Protein AF-A0A3C1SDY5-F1 (afdb_monomer_lite)

pLDDT: mean 76.12, std 24.4, range [27.66, 98.62]

Sequence (363 aa):
MNRNILKRWFFSMSAMVLAILLCAGSAGACQSTPTIRSVFSGDWNDSKIWNTGKVPDRSDVVSIEAGHTVTASYIRVKGLCNAGTLSILSDAVFGVVTDDFIYNNGKIISAVGATHLDDWWIPSPPGQTIGLMSPSVQNAQNGVIEAGQGGYSWQWIKAQGGAGGDVLLYGYTILNEGTITGGQGGRGDAFRERWSEAYGGSGGSVVVFARDKASNTGKIASGAGGGAIDNGDGVAIPGGVGNVTFSALSATQSGVIQGNIKDSTDRDSDNDGNQDVSEVQNGTNPFGQDIVMITGNGYSMVVTPYLSGHEVPMKITQESDGSYKGDNGIVSIVMKQSDSSRSRRDNGISTDYAFTISKSLTG

Secondary structure (DSSP, 8-state):
--TTSTTSSSSSSSSSSSSSS---------SS--SEEBSSSEETT-GGGBTTSS---TT-EEEE-TT-EEEES-EEEEEEEESSEEEE-S--S-SEEEEEEEEESSEEEEPPPPPB--SS--PPPPPPPEEEE-SEEEE-TT-EEEPPPPPPEEESSEEEPPPPPPEEEEEEEEEESSEEEPPPPPPEEE-SSTT-EEEPPPPPPEEEEEEEEEEESSEEEPPPPPPEEE-SSSEEEPPPPP-EEEEEEEEEE-SEEEPPPP------TT-----------S-----SS-EEB---SS---EE----TT---PPEEEE-TTS-EEEESSSEEEEEEEP-----SS-S-----EEEEEEE-S--

Radius of gyration: 25.31 Å; chains: 1; bounding box: 82×71×68 Å

Structure (mmCIF, N/CA/C/O backbone):
data_AF-A0A3C1SDY5-F1
#
_entry.id   AF-A0A3C1SDY5-F1
#
loop_
_atom_site.group_PDB
_atom_site.id
_atom_site.type_symbol
_atom_site.label_atom_id
_atom_site.label_alt_id
_atom_site.label_comp_id
_atom_site.label_asym_id
_atom_site.label_entity_id
_atom_site.label_seq_id
_atom_site.pdbx_PDB_ins_code
_atom_site.Cartn_x
_atom_site.Cartn_y
_atom_site.Cartn_z
_atom_site.occupancy
_atom_site.B_iso_or_equiv
_atom_site.auth_seq_id
_atom_site.auth_comp_id
_atom_site.auth_asym_id
_atom_site.auth_atom_id
_atom_site.pdbx_PDB_model_num
ATOM 1 N N . MET A 1 1 ? -54.147 53.334 -5.875 1.00 49.28 1 MET A N 1
ATOM 2 C CA . MET A 1 1 ? -53.033 52.433 -6.260 1.00 49.28 1 MET A CA 1
ATOM 3 C C . MET A 1 1 ? -52.246 52.065 -5.010 1.00 49.28 1 MET A C 1
ATOM 5 O O . MET A 1 1 ? -51.676 52.947 -4.383 1.00 49.28 1 MET A O 1
ATOM 9 N N . ASN A 1 2 ? -52.313 50.800 -4.587 1.00 40.97 2 ASN A N 1
ATOM 10 C CA . ASN A 1 2 ? -51.957 50.364 -3.234 1.00 40.97 2 ASN A CA 1
ATOM 11 C C . ASN A 1 2 ? -50.527 49.782 -3.202 1.00 40.97 2 ASN A C 1
ATOM 13 O O . ASN A 1 2 ? -50.281 48.695 -3.718 1.00 40.97 2 ASN A O 1
ATOM 17 N N . ARG A 1 3 ? -49.573 50.521 -2.619 1.00 48.69 3 ARG A N 1
ATOM 18 C CA . ARG A 1 3 ? -48.117 50.242 -2.621 1.00 48.69 3 ARG A CA 1
ATOM 19 C C . ARG A 1 3 ? -47.653 49.108 -1.681 1.00 48.69 3 ARG A C 1
ATOM 21 O O . ARG A 1 3 ? -46.455 48.935 -1.487 1.00 48.69 3 ARG A O 1
ATOM 28 N N . ASN A 1 4 ? -48.565 48.309 -1.124 1.00 49.91 4 ASN A N 1
ATOM 29 C CA . ASN A 1 4 ? -48.260 47.400 -0.008 1.00 49.91 4 ASN A CA 1
ATOM 30 C C . ASN A 1 4 ? -48.145 45.902 -0.358 1.00 49.91 4 ASN A C 1
ATOM 32 O O . ASN A 1 4 ? -47.955 45.095 0.546 1.00 49.91 4 ASN A O 1
ATOM 36 N N . ILE A 1 5 ? -48.210 45.503 -1.635 1.00 52.41 5 ILE A N 1
ATOM 37 C CA . ILE A 1 5 ? -48.212 44.070 -2.011 1.00 52.41 5 ILE A CA 1
ATOM 38 C C . ILE A 1 5 ? -46.829 43.546 -2.455 1.00 52.41 5 ILE A C 1
ATOM 40 O O . ILE A 1 5 ? -46.567 42.350 -2.355 1.00 52.41 5 ILE A O 1
ATOM 44 N N . LEU A 1 6 ? -45.877 44.410 -2.827 1.00 46.34 6 LEU A N 1
ATOM 45 C CA . LEU A 1 6 ? -44.563 43.962 -3.326 1.00 46.34 6 LEU A CA 1
ATOM 46 C C . LEU A 1 6 ? -43.490 43.685 -2.255 1.00 46.34 6 LEU A C 1
ATOM 48 O O . LEU A 1 6 ? -42.445 43.134 -2.582 1.00 46.34 6 LEU A O 1
ATOM 52 N N . LYS A 1 7 ? -43.723 44.005 -0.975 1.00 45.22 7 LYS A N 1
ATOM 53 C CA . LYS A 1 7 ? -42.724 43.773 0.093 1.00 45.22 7 LYS A CA 1
ATOM 54 C C . LYS A 1 7 ? -42.807 42.404 0.775 1.00 45.22 7 LYS A C 1
ATOM 56 O O . LYS A 1 7 ? -41.933 42.083 1.572 1.00 45.22 7 LYS A O 1
ATOM 61 N N . ARG A 1 8 ? -43.814 41.580 0.463 1.00 46.44 8 ARG A N 1
ATOM 62 C CA . ARG A 1 8 ? -43.976 40.246 1.075 1.00 46.44 8 ARG A CA 1
ATOM 63 C C . ARG A 1 8 ? -43.341 39.092 0.297 1.00 46.44 8 ARG A C 1
ATOM 65 O O . ARG A 1 8 ? -43.174 38.028 0.874 1.00 46.44 8 ARG A O 1
ATOM 72 N N . TRP A 1 9 ? -42.916 39.311 -0.946 1.00 48.59 9 TRP A N 1
ATOM 73 C CA . TRP A 1 9 ? -42.318 38.257 -1.779 1.00 48.59 9 TRP A CA 1
ATOM 74 C C . TRP A 1 9 ? -40.783 38.252 -1.798 1.00 48.59 9 TRP A C 1
ATOM 76 O O . TRP A 1 9 ? -40.192 37.290 -2.267 1.00 48.59 9 TRP A O 1
ATOM 86 N N . PHE A 1 10 ? -40.123 39.263 -1.222 1.00 46.53 10 PHE A N 1
ATOM 87 C CA . PHE A 1 10 ? -38.654 39.310 -1.141 1.00 46.53 10 PHE A CA 1
ATOM 88 C C . PHE A 1 10 ? -38.065 38.795 0.181 1.00 46.53 10 PHE A C 1
ATOM 90 O O . PHE A 1 10 ? -36.855 38.640 0.285 1.00 46.53 10 PHE A O 1
ATOM 97 N N . PHE A 1 11 ? -38.895 38.476 1.179 1.00 44.81 11 PHE A N 1
ATOM 98 C CA . PHE A 1 11 ? -38.429 37.946 2.470 1.00 44.81 11 PHE A CA 1
ATOM 99 C C . PHE A 1 11 ? -38.548 36.421 2.610 1.00 44.81 11 PHE A C 1
ATOM 101 O O . PHE A 1 11 ? -38.253 35.877 3.668 1.00 44.81 11 PHE A O 1
ATOM 108 N N . SER A 1 12 ? -38.931 35.713 1.543 1.00 47.31 12 SER A N 1
ATOM 109 C CA . SER A 1 12 ? -39.073 34.249 1.540 1.00 47.31 12 SER A CA 1
ATOM 110 C C . SER A 1 12 ? -38.275 33.582 0.409 1.00 47.31 12 SER A C 1
ATOM 112 O O . SER A 1 12 ? -38.718 32.621 -0.200 1.00 47.31 12 SER A O 1
ATOM 114 N N . MET A 1 13 ? -37.078 34.098 0.114 1.00 44.94 13 MET A N 1
ATOM 115 C CA . MET A 1 13 ? -36.050 33.352 -0.639 1.00 44.94 13 MET A CA 1
ATOM 116 C C . MET A 1 13 ? -34.668 33.361 0.035 1.00 44.94 13 MET A C 1
ATOM 118 O O . MET A 1 13 ? -33.805 32.588 -0.359 1.00 44.94 13 MET A O 1
ATOM 122 N N . SER A 1 14 ? -34.450 34.148 1.099 1.00 43.62 14 SER A N 1
ATOM 123 C CA . SER A 1 14 ? -33.163 34.178 1.823 1.00 43.62 14 SER A CA 1
ATOM 124 C C . SER A 1 14 ? -33.032 33.159 2.960 1.00 43.62 14 SER A C 1
ATOM 126 O O . SER A 1 14 ? -31.945 33.017 3.506 1.00 43.62 14 SER A O 1
ATOM 128 N N . ALA A 1 15 ? -34.091 32.425 3.312 1.00 45.06 15 ALA A N 1
ATOM 129 C CA . ALA A 1 15 ? -34.032 31.397 4.361 1.00 45.06 15 ALA A CA 1
ATOM 130 C C . ALA A 1 15 ? -33.924 29.958 3.816 1.00 45.06 15 ALA A C 1
ATOM 132 O O . ALA A 1 15 ? -33.721 29.030 4.591 1.00 45.06 15 ALA A O 1
ATOM 133 N N . MET A 1 16 ? -34.021 29.765 2.494 1.00 43.03 16 MET A N 1
ATOM 134 C CA . MET A 1 16 ? -33.991 28.441 1.848 1.00 43.03 16 MET A CA 1
ATOM 135 C C . MET A 1 16 ? -32.768 28.245 0.932 1.00 43.03 16 MET A C 1
ATOM 137 O O . MET A 1 16 ? -32.759 27.367 0.080 1.00 43.03 16 MET A O 1
ATOM 141 N N . VAL A 1 17 ? -31.720 29.059 1.108 1.00 44.50 17 VAL A N 1
ATOM 142 C CA . VAL A 1 17 ? -30.407 28.880 0.448 1.00 44.50 17 VAL A CA 1
ATOM 143 C C . VAL A 1 17 ? -29.292 28.598 1.474 1.00 44.50 17 VAL A C 1
ATOM 145 O O . VAL A 1 17 ? -28.179 28.249 1.104 1.00 44.50 17 VAL A O 1
ATOM 148 N N . LEU A 1 18 ? -29.591 28.642 2.782 1.00 44.25 18 LEU A N 1
ATOM 149 C CA . LEU A 1 18 ? -28.605 28.457 3.862 1.00 44.25 18 LEU A CA 1
ATOM 150 C C . LEU A 1 18 ? -28.742 27.123 4.629 1.00 44.25 18 LEU A C 1
ATOM 152 O O . LEU A 1 18 ? -28.137 26.951 5.679 1.00 44.25 18 LEU A O 1
ATOM 156 N N . ALA A 1 19 ? -29.515 26.162 4.111 1.00 45.19 19 ALA A N 1
ATOM 157 C CA . ALA A 1 19 ? -29.698 24.835 4.723 1.00 45.19 19 ALA A CA 1
ATOM 158 C C . ALA A 1 19 ? -29.171 23.671 3.857 1.00 45.19 19 ALA A C 1
ATOM 160 O O . ALA A 1 19 ? -29.480 22.517 4.132 1.00 45.19 19 ALA A O 1
ATOM 161 N N . ILE A 1 20 ? -28.382 23.959 2.812 1.00 49.53 20 ILE A N 1
ATOM 162 C CA . ILE A 1 20 ? -27.812 22.942 1.901 1.00 49.53 20 ILE A CA 1
ATOM 163 C C . ILE A 1 20 ? -26.307 22.703 2.161 1.00 49.53 20 ILE A C 1
ATOM 165 O O . ILE A 1 20 ? -25.709 21.814 1.568 1.00 49.53 20 ILE A O 1
ATOM 169 N N . LEU A 1 21 ? -25.673 23.423 3.096 1.00 46.59 21 LEU A N 1
ATOM 170 C CA . LEU A 1 21 ? -24.205 23.444 3.209 1.00 46.59 21 LEU A CA 1
ATOM 171 C C . LEU A 1 21 ? -23.630 22.931 4.540 1.00 46.59 21 LEU A C 1
ATOM 173 O O . LEU A 1 21 ? -22.619 23.448 5.000 1.00 46.59 21 LEU A O 1
ATOM 177 N N . LEU A 1 22 ? -24.255 21.934 5.173 1.00 44.25 22 LEU A N 1
ATOM 178 C CA . LEU A 1 22 ? -23.725 21.315 6.402 1.00 44.25 22 LEU A CA 1
ATOM 179 C C . LEU A 1 22 ? -23.903 19.786 6.452 1.00 44.25 22 LEU A C 1
ATOM 181 O O . LEU A 1 22 ? -23.932 19.200 7.527 1.00 44.25 22 LEU A O 1
ATOM 185 N N . CYS A 1 23 ? -23.908 19.101 5.305 1.00 42.41 23 CYS A N 1
ATOM 186 C CA . CYS A 1 23 ? -23.352 17.742 5.269 1.00 42.41 23 CYS A CA 1
ATOM 187 C C . CYS A 1 23 ? -21.832 17.855 5.109 1.00 42.41 23 CYS A C 1
ATOM 189 O O . CYS A 1 23 ? -21.254 17.366 4.143 1.00 42.41 23 CYS A O 1
ATOM 191 N N . ALA A 1 24 ? -21.179 18.542 6.052 1.00 52.31 24 ALA A N 1
ATOM 192 C CA . ALA A 1 24 ? -19.767 18.311 6.292 1.00 52.31 24 ALA A CA 1
ATOM 193 C C . ALA A 1 24 ? -19.698 16.876 6.812 1.00 52.31 24 ALA A C 1
ATOM 195 O O . ALA A 1 24 ? -19.957 16.631 7.990 1.00 52.31 24 ALA A O 1
ATOM 196 N N . GLY A 1 25 ? -19.505 15.926 5.890 1.00 50.50 25 GLY A N 1
ATOM 197 C CA . GLY A 1 25 ? -19.292 14.528 6.216 1.00 50.50 25 GLY A CA 1
ATOM 198 C C . GLY A 1 25 ? -18.220 14.493 7.286 1.00 50.50 25 GLY A C 1
ATOM 199 O O . GLY A 1 25 ? -17.085 14.898 7.045 1.00 50.50 25 GLY A O 1
ATOM 200 N N . SER A 1 26 ? -18.610 14.128 8.502 1.00 54.19 26 SER A N 1
ATOM 201 C CA . SER A 1 26 ? -17.662 13.906 9.575 1.00 54.19 26 SER A CA 1
ATOM 202 C C . SER A 1 26 ? -16.715 12.835 9.058 1.00 54.19 26 SER A C 1
ATOM 204 O O . SER A 1 26 ? -17.150 11.693 8.916 1.00 54.19 26 SER A O 1
ATOM 206 N N . ALA A 1 27 ? -15.478 13.211 8.719 1.00 59.00 27 ALA A N 1
ATOM 207 C CA . ALA A 1 27 ? -14.408 12.266 8.434 1.00 59.00 27 ALA A CA 1
ATOM 208 C C . ALA A 1 27 ? -14.424 11.256 9.585 1.00 59.00 27 ALA A C 1
ATOM 210 O O . ALA A 1 27 ? -14.181 11.624 10.738 1.00 59.00 27 ALA A O 1
ATOM 211 N N . GLY A 1 28 ? -14.919 10.051 9.300 1.00 69.00 2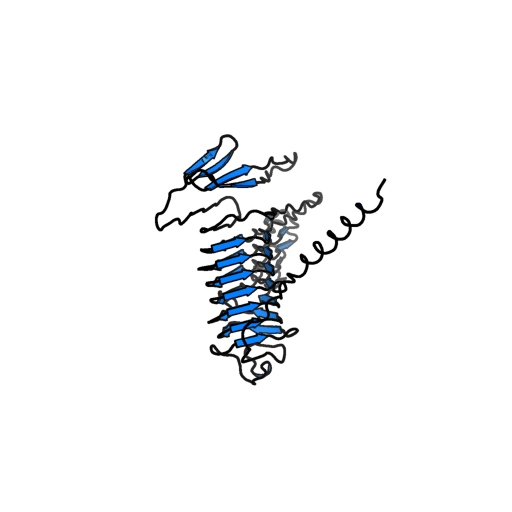8 GLY A N 1
ATOM 212 C CA . GLY A 1 28 ? -15.446 9.173 10.335 1.00 69.00 28 GLY A CA 1
ATOM 213 C C . GLY A 1 28 ? -14.312 8.723 11.229 1.00 69.00 28 GLY A C 1
ATOM 214 O O . GLY A 1 28 ? -13.508 7.924 10.794 1.00 69.00 28 GLY A O 1
ATOM 215 N N . ALA A 1 29 ? -14.214 9.232 12.457 1.00 86.19 29 ALA A N 1
ATOM 216 C CA . ALA A 1 29 ? -13.174 8.795 13.380 1.00 86.19 29 ALA A CA 1
ATOM 217 C C . ALA A 1 29 ? -13.209 7.267 13.553 1.00 86.19 29 ALA A C 1
ATOM 219 O O . ALA A 1 29 ? -14.270 6.648 13.427 1.00 86.19 29 ALA A O 1
ATOM 220 N N . CYS A 1 30 ? -12.058 6.669 13.877 1.00 92.56 30 CYS A N 1
ATOM 221 C CA . CYS A 1 30 ? -12.004 5.240 14.164 1.00 92.56 30 CYS A CA 1
ATOM 222 C C . CYS A 1 30 ? -13.055 4.891 15.227 1.00 92.56 30 CYS A C 1
ATOM 224 O O . CYS A 1 30 ? -13.031 5.440 16.328 1.00 92.56 30 CYS A O 1
ATOM 226 N N . GLN A 1 31 ? -13.999 4.012 14.888 1.00 88.62 31 GLN A N 1
ATOM 227 C CA . GLN A 1 31 ? -15.190 3.794 15.716 1.00 88.62 31 GLN A CA 1
ATOM 228 C C . GLN A 1 31 ? -14.920 2.977 16.987 1.00 88.62 31 GLN A C 1
ATOM 230 O O . GLN A 1 31 ? -15.794 2.866 17.843 1.00 88.62 31 GLN A O 1
ATOM 235 N N . SER A 1 32 ? -13.719 2.413 17.126 1.00 92.81 32 SER A N 1
ATOM 236 C CA . SER A 1 32 ? -13.336 1.586 18.269 1.00 92.81 32 SER A CA 1
ATOM 237 C C . SER A 1 32 ? -12.309 2.281 19.151 1.00 92.81 32 SER A C 1
ATOM 239 O O . SER A 1 32 ? -11.394 2.939 18.659 1.00 92.81 32 SER A O 1
ATOM 241 N N . THR A 1 33 ? -12.420 2.076 20.464 1.00 96.50 33 THR A N 1
ATOM 242 C CA . THR A 1 33 ? -11.416 2.519 21.437 1.00 96.50 33 THR A CA 1
ATOM 243 C C . THR A 1 33 ? -10.155 1.653 21.318 1.00 96.50 33 THR A C 1
ATOM 245 O O . THR A 1 33 ? -10.245 0.447 21.556 1.00 96.50 33 THR A O 1
ATOM 248 N N . PRO A 1 34 ? -8.980 2.227 20.998 1.00 97.19 34 PRO A N 1
ATOM 249 C CA . PRO A 1 34 ? -7.733 1.468 20.919 1.00 97.19 34 PRO A CA 1
ATOM 250 C C . PRO A 1 34 ? -7.310 0.906 22.281 1.00 97.19 34 PRO A C 1
ATOM 252 O O . PRO A 1 34 ? -7.339 1.633 23.279 1.00 97.19 34 PRO A O 1
ATOM 255 N N . THR A 1 35 ? -6.874 -0.355 22.314 1.00 98.12 35 THR A N 1
ATOM 256 C CA . THR A 1 35 ? -6.262 -0.992 23.495 1.00 98.12 35 THR A CA 1
ATOM 257 C C . THR A 1 35 ? -4.770 -0.691 23.581 1.00 98.12 35 THR A C 1
ATOM 259 O O . THR A 1 35 ? -4.240 -0.531 24.681 1.00 98.12 35 THR A O 1
ATOM 262 N N . ILE A 1 36 ? -4.109 -0.543 22.428 1.00 98.44 36 ILE A N 1
ATOM 263 C CA . ILE A 1 36 ? -2.695 -0.181 22.316 1.00 98.44 36 ILE A CA 1
ATOM 264 C C . ILE A 1 36 ? -2.537 1.000 21.361 1.00 98.44 36 ILE A C 1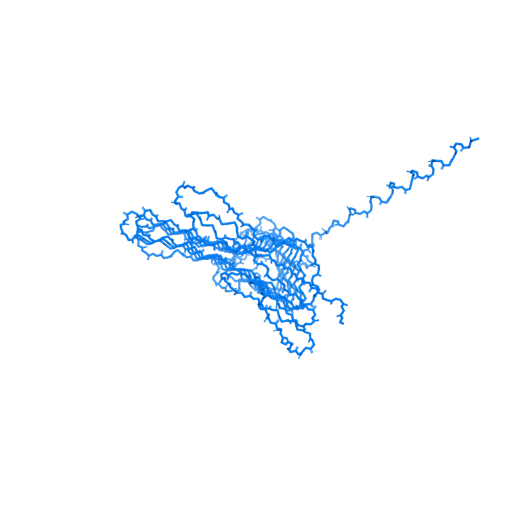
ATOM 266 O O . ILE A 1 36 ? -3.205 1.094 20.331 1.00 98.44 36 ILE A O 1
ATOM 270 N N . ARG A 1 37 ? -1.648 1.926 21.719 1.00 98.56 37 ARG A N 1
ATOM 271 C CA . ARG A 1 37 ? -1.341 3.133 20.951 1.00 98.56 37 ARG A CA 1
ATOM 272 C C . ARG A 1 37 ? 0.161 3.274 20.784 1.00 98.56 37 ARG A C 1
ATOM 274 O O . ARG A 1 37 ? 0.907 3.057 21.741 1.00 98.56 37 ARG A O 1
ATOM 281 N N . SER A 1 38 ? 0.600 3.681 19.601 1.00 98.62 38 SER A N 1
ATOM 282 C CA . SER A 1 38 ? 1.993 4.070 19.395 1.00 98.62 38 SER A CA 1
ATOM 283 C C . SER A 1 38 ? 2.311 5.339 20.197 1.00 98.62 38 SER A C 1
ATOM 285 O O . SER A 1 38 ? 1.553 6.305 20.130 1.00 98.62 38 SER A O 1
ATOM 287 N N . VAL A 1 39 ? 3.437 5.365 20.900 1.00 98.50 39 VAL A N 1
ATOM 288 C CA . VAL A 1 39 ? 3.993 6.546 21.583 1.00 98.50 39 VAL A CA 1
ATOM 289 C C . VAL A 1 39 ? 5.230 7.102 20.878 1.00 98.50 39 VAL A C 1
ATOM 291 O O . VAL A 1 39 ? 5.593 8.246 21.126 1.00 98.50 39 VAL A O 1
ATOM 294 N N . PHE A 1 40 ? 5.839 6.318 19.981 1.00 98.38 40 PHE A N 1
ATOM 295 C CA . PHE A 1 40 ? 6.971 6.708 19.142 1.00 98.38 40 PHE A CA 1
ATOM 296 C C . PHE A 1 40 ? 6.892 6.023 17.770 1.00 98.38 40 PHE A C 1
ATOM 298 O O . PHE A 1 40 ? 6.149 5.059 17.585 1.00 98.38 40 PHE A O 1
ATOM 305 N N . SER A 1 41 ? 7.694 6.505 16.820 1.00 98.50 41 SER A N 1
ATOM 306 C CA . SER A 1 41 ? 8.019 5.784 15.584 1.00 98.50 41 SER A CA 1
ATOM 307 C C . SER A 1 41 ? 8.987 4.629 15.864 1.00 98.50 41 SER A C 1
ATOM 309 O O . SER A 1 41 ? 9.830 4.741 16.755 1.00 98.50 41 SER A O 1
ATOM 311 N N . GLY A 1 42 ? 8.931 3.558 15.072 1.00 98.06 42 GLY A N 1
ATOM 312 C CA . GLY A 1 42 ? 9.887 2.449 15.146 1.00 98.06 42 GLY A CA 1
ATOM 313 C C . GLY A 1 42 ? 9.335 1.128 14.619 1.00 98.06 42 GLY A C 1
ATOM 314 O O . GLY A 1 42 ? 8.342 1.105 13.895 1.00 98.06 42 GLY A O 1
ATOM 315 N N . ASP A 1 43 ? 9.994 0.027 14.970 1.00 98.00 43 ASP A N 1
ATOM 316 C CA . ASP A 1 43 ? 9.564 -1.309 14.557 1.00 98.00 43 ASP A CA 1
ATOM 317 C C . ASP A 1 43 ? 8.338 -1.771 15.348 1.00 98.00 43 ASP A C 1
ATOM 319 O O . ASP A 1 43 ? 8.288 -1.626 16.568 1.00 98.00 43 ASP A O 1
ATOM 323 N N . TRP A 1 44 ? 7.366 -2.372 14.663 1.00 98.19 44 TRP A N 1
ATOM 324 C CA . TRP A 1 44 ? 6.145 -2.916 15.254 1.00 98.19 44 TRP A CA 1
ATOM 325 C C . TRP A 1 44 ? 6.430 -3.878 16.411 1.00 98.19 44 TRP A C 1
ATOM 327 O O . TRP A 1 44 ? 5.690 -3.900 17.396 1.00 98.19 44 TRP A O 1
ATOM 337 N N . ASN A 1 45 ? 7.513 -4.654 16.320 1.00 97.88 45 ASN A N 1
ATOM 338 C CA . ASN A 1 45 ? 7.899 -5.636 17.328 1.00 97.88 45 ASN A CA 1
ATOM 339 C C . ASN A 1 45 ? 8.744 -5.046 18.468 1.00 97.88 45 ASN A C 1
ATOM 341 O O . ASN A 1 45 ? 9.113 -5.783 19.385 1.00 97.88 45 ASN A O 1
ATOM 345 N N . ASP A 1 46 ? 9.047 -3.743 18.461 1.00 98.19 46 ASP A N 1
ATOM 346 C CA . ASP A 1 46 ? 9.667 -3.082 19.608 1.00 98.19 46 ASP A CA 1
ATOM 347 C C . ASP A 1 46 ? 8.593 -2.711 20.637 1.00 98.19 46 ASP A C 1
ATOM 349 O O . ASP A 1 46 ? 7.762 -1.828 20.431 1.00 98.19 46 ASP A O 1
ATOM 353 N N . SER A 1 47 ? 8.616 -3.356 21.803 1.00 98.31 47 SER A N 1
ATOM 354 C CA . SER A 1 47 ? 7.645 -3.075 22.861 1.00 98.31 47 SER A CA 1
ATOM 355 C C . SER A 1 47 ? 7.694 -1.627 23.375 1.00 98.31 47 SER A C 1
ATOM 357 O O . SER A 1 47 ? 6.713 -1.156 23.953 1.00 98.31 47 SER A O 1
ATOM 359 N N . LYS A 1 48 ? 8.801 -0.901 23.153 1.00 98.44 48 LYS A N 1
ATOM 360 C CA . LYS A 1 48 ? 8.995 0.488 23.599 1.00 98.44 48 LYS A CA 1
ATOM 361 C C . LYS A 1 48 ? 8.207 1.510 22.790 1.00 98.44 48 LYS A C 1
ATOM 363 O O . LYS A 1 48 ? 7.987 2.611 23.293 1.00 98.44 48 LYS A O 1
ATOM 368 N N . ILE A 1 49 ? 7.787 1.182 21.566 1.00 98.44 49 ILE A N 1
ATOM 369 C CA . ILE A 1 49 ? 6.996 2.117 20.756 1.00 98.44 49 ILE A CA 1
ATOM 370 C C . ILE A 1 49 ? 5.520 2.128 21.157 1.00 98.44 49 ILE A C 1
ATOM 372 O O . ILE A 1 49 ? 4.774 2.969 20.669 1.00 98.44 49 ILE A O 1
ATOM 376 N N . TRP A 1 50 ? 5.094 1.242 22.062 1.00 98.62 50 TRP A N 1
ATOM 377 C CA . TRP A 1 50 ? 3.703 1.072 22.470 1.00 98.62 50 TRP A CA 1
ATOM 378 C C . TRP A 1 50 ? 3.462 1.574 23.896 1.00 98.62 50 TRP A C 1
ATOM 380 O O . TRP A 1 50 ? 4.240 1.308 24.811 1.00 98.62 50 TRP A O 1
ATOM 390 N N . ASN A 1 51 ? 2.341 2.262 24.121 1.00 98.44 51 ASN A N 1
ATOM 391 C CA . ASN A 1 51 ? 1.986 2.847 25.421 1.00 98.44 51 ASN A CA 1
ATOM 392 C C . ASN A 1 51 ? 1.851 1.822 26.564 1.00 98.44 51 ASN A C 1
ATOM 394 O O . ASN A 1 51 ? 1.961 2.188 27.732 1.00 98.44 51 ASN A O 1
ATOM 398 N N . THR A 1 52 ? 1.588 0.555 26.246 1.00 98.12 52 THR A N 1
ATOM 399 C CA . THR A 1 52 ? 1.463 -0.538 27.221 1.00 98.12 52 THR A CA 1
ATOM 400 C C . THR A 1 52 ? 2.796 -1.210 27.551 1.00 98.12 52 THR A C 1
ATOM 402 O O . THR A 1 52 ? 2.835 -2.063 28.439 1.00 98.12 52 THR A O 1
ATOM 405 N N . GLY A 1 53 ? 3.881 -0.871 26.839 1.00 98.25 53 GLY A N 1
ATOM 406 C CA . GLY A 1 53 ? 5.160 -1.576 26.936 1.00 98.25 53 GLY A CA 1
ATOM 407 C C . GLY A 1 53 ? 5.102 -3.018 26.418 1.00 98.25 53 GLY A C 1
ATOM 408 O O . GLY A 1 53 ? 5.925 -3.844 26.816 1.00 98.25 53 GLY A O 1
ATOM 409 N N . LYS A 1 54 ? 4.108 -3.347 25.580 1.00 98.25 54 LYS A N 1
ATOM 410 C CA . LYS A 1 54 ? 3.890 -4.671 24.982 1.00 98.25 54 LYS A CA 1
ATOM 411 C C . LYS A 1 54 ? 3.716 -4.543 23.473 1.00 98.25 54 LYS A C 1
ATOM 413 O O . LYS A 1 54 ? 3.113 -3.584 23.007 1.00 98.25 54 LYS A O 1
ATOM 418 N N . VAL A 1 55 ? 4.218 -5.530 22.735 1.00 98.50 55 VAL A N 1
ATOM 419 C CA . VAL A 1 55 ? 3.950 -5.671 21.297 1.00 98.50 55 VAL A CA 1
ATOM 420 C C . VAL A 1 55 ? 2.479 -6.066 21.110 1.00 98.50 55 VAL A C 1
ATOM 422 O O . VAL A 1 55 ? 2.044 -6.982 21.812 1.00 98.50 55 VAL A O 1
ATOM 425 N N . PRO A 1 56 ? 1.719 -5.414 20.210 1.00 98.56 56 PRO A N 1
ATOM 426 C CA . PRO A 1 56 ? 0.335 -5.775 19.950 1.00 98.56 56 PRO A CA 1
ATOM 427 C C . PRO A 1 56 ? 0.165 -7.213 19.485 1.00 98.56 56 PRO A C 1
ATOM 429 O O . PRO A 1 56 ? 0.938 -7.703 18.657 1.00 98.56 56 PRO A O 1
ATOM 432 N N . ASP A 1 57 ? -0.894 -7.855 19.969 1.00 98.06 57 ASP A N 1
ATOM 433 C CA . ASP A 1 57 ? -1.286 -9.195 19.555 1.00 98.06 57 ASP A CA 1
ATOM 434 C C . ASP A 1 57 ? -2.670 -9.224 18.882 1.00 98.06 57 ASP A C 1
ATOM 436 O O . ASP A 1 57 ? -3.317 -8.204 18.631 1.00 98.06 57 ASP A O 1
ATOM 440 N N . ARG A 1 58 ? -3.133 -10.433 18.552 1.00 98.25 58 ARG A N 1
ATOM 441 C CA . ARG A 1 58 ? -4.393 -10.665 17.836 1.00 98.25 58 ARG A CA 1
ATOM 442 C C . ARG A 1 58 ? -5.630 -10.123 18.566 1.00 98.25 58 ARG A C 1
ATOM 444 O O . ARG A 1 58 ? -6.650 -9.900 17.927 1.00 98.25 58 ARG A O 1
ATOM 451 N N . SER A 1 59 ? -5.577 -9.937 19.881 1.00 98.19 59 SER A N 1
ATOM 452 C CA . SER A 1 59 ? -6.705 -9.439 20.674 1.00 98.19 59 S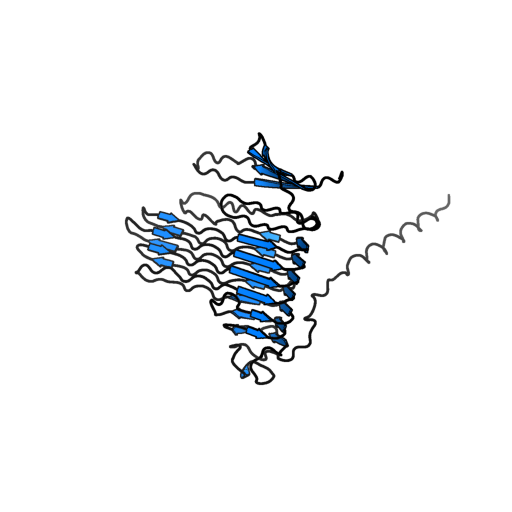ER A CA 1
ATOM 453 C C . SER A 1 59 ? -6.813 -7.910 20.701 1.00 98.19 59 SER A C 1
ATOM 455 O O . SER A 1 59 ? -7.857 -7.382 21.097 1.00 98.19 59 SER A O 1
ATOM 457 N N . ASP A 1 60 ? -5.777 -7.205 20.240 1.00 98.50 60 ASP A N 1
ATOM 458 C CA . ASP A 1 60 ? -5.656 -5.758 20.381 1.00 98.50 60 ASP A CA 1
ATOM 459 C C . ASP A 1 60 ? -6.309 -4.955 19.256 1.00 98.50 60 ASP A C 1
ATOM 461 O O . ASP A 1 60 ? -6.273 -5.317 18.079 1.00 98.50 60 ASP A O 1
ATOM 465 N N . VAL A 1 61 ? -6.843 -3.790 19.624 1.00 98.25 61 VAL A N 1
ATOM 466 C CA . VAL A 1 61 ? -7.170 -2.717 18.681 1.00 98.25 61 VAL A CA 1
ATOM 467 C C . VAL A 1 61 ? -6.040 -1.697 18.739 1.00 98.25 61 VAL A C 1
ATOM 469 O O . VAL A 1 61 ? -5.854 -1.028 19.758 1.00 98.25 61 VAL A O 1
ATOM 472 N N . VAL A 1 62 ? -5.285 -1.580 17.652 1.00 98.44 62 VAL A N 1
ATOM 473 C CA . VAL A 1 62 ? -4.063 -0.771 17.602 1.00 98.44 62 VAL A CA 1
ATOM 474 C C . VAL A 1 62 ? -4.332 0.590 16.979 1.00 98.44 62 VAL A C 1
ATOM 476 O O . VAL A 1 62 ? -4.944 0.678 15.918 1.00 98.44 62 VAL A O 1
ATOM 479 N N . SER A 1 63 ? -3.828 1.649 17.612 1.00 98.31 63 SER A N 1
ATOM 480 C CA . SER A 1 63 ? -3.770 3.001 17.053 1.00 98.31 63 SER A CA 1
ATOM 481 C C . SER A 1 63 ? -2.335 3.379 16.707 1.00 98.31 63 SER A C 1
ATOM 483 O O . SER A 1 63 ? -1.477 3.420 17.593 1.00 98.31 63 SER A O 1
ATOM 485 N N . ILE A 1 64 ? -2.080 3.692 15.438 1.00 98.38 64 ILE A N 1
ATOM 486 C CA . ILE A 1 64 ? -0.863 4.401 15.029 1.00 98.38 64 ILE A CA 1
ATOM 487 C C . ILE A 1 64 ? -1.211 5.887 15.018 1.00 98.38 64 ILE A C 1
ATOM 489 O O . ILE A 1 64 ? -1.980 6.352 14.174 1.00 98.38 64 ILE A O 1
ATOM 493 N N . GLU A 1 65 ? -0.673 6.612 15.991 1.00 98.06 65 GLU A N 1
ATOM 494 C CA . GLU A 1 65 ? -0.951 8.027 16.212 1.00 98.06 65 GLU A CA 1
ATOM 495 C C . GLU A 1 65 ? -0.355 8.888 15.087 1.00 98.06 65 GLU A C 1
ATOM 497 O O . GLU A 1 65 ? 0.634 8.530 14.438 1.00 98.06 65 GLU A O 1
ATOM 502 N N . ALA A 1 66 ? -0.974 10.042 14.841 1.00 97.44 66 ALA A N 1
ATOM 503 C CA . ALA A 1 66 ? -0.532 10.958 13.797 1.00 97.44 66 ALA A CA 1
ATOM 504 C C . ALA A 1 66 ? 0.921 11.415 14.023 1.00 97.44 66 ALA A C 1
ATOM 506 O O . ALA A 1 66 ? 1.325 11.725 15.141 1.00 97.44 66 ALA A O 1
ATOM 507 N N . GLY A 1 67 ? 1.705 11.474 12.944 1.00 97.62 67 GLY A N 1
ATOM 508 C CA . GLY A 1 67 ? 3.128 11.834 12.986 1.00 97.62 67 GLY A CA 1
ATOM 509 C C . GLY A 1 67 ? 4.077 10.684 13.342 1.00 97.62 67 GLY A C 1
ATOM 510 O O . GLY A 1 67 ? 5.284 10.838 13.163 1.00 97.62 67 GLY A O 1
ATOM 511 N N . HIS A 1 68 ? 3.570 9.531 13.788 1.00 98.56 68 HIS A N 1
ATOM 512 C CA . HIS A 1 68 ? 4.396 8.344 13.999 1.00 98.56 68 HIS A CA 1
ATOM 513 C C . HIS A 1 68 ? 4.528 7.522 12.713 1.00 98.56 68 HIS A C 1
ATOM 515 O O . HIS A 1 68 ? 3.588 7.427 11.920 1.00 98.56 68 HIS A O 1
ATOM 521 N N . THR A 1 69 ? 5.688 6.892 12.538 1.00 98.38 69 THR A N 1
ATOM 522 C CA . THR A 1 69 ? 5.965 5.920 11.476 1.00 98.38 69 THR A CA 1
ATOM 523 C C . THR A 1 69 ? 6.303 4.581 12.109 1.00 98.38 69 THR A C 1
ATOM 525 O O . THR A 1 69 ? 7.311 4.469 12.806 1.00 98.38 69 THR A O 1
ATOM 528 N N . VAL A 1 70 ? 5.478 3.569 11.862 1.00 98.38 70 VAL A N 1
ATOM 529 C CA . VAL A 1 70 ? 5.690 2.204 12.346 1.00 98.38 70 VAL A CA 1
ATOM 530 C C . VAL A 1 70 ? 6.058 1.305 11.172 1.00 98.38 70 VAL A C 1
ATOM 532 O O . VAL A 1 70 ? 5.370 1.313 10.152 1.00 98.38 70 VAL A O 1
ATOM 535 N N . THR A 1 71 ? 7.140 0.541 11.297 1.00 97.69 71 THR A N 1
ATOM 536 C CA . THR A 1 71 ? 7.558 -0.451 10.296 1.00 97.69 71 THR A CA 1
ATOM 537 C C . THR A 1 71 ? 7.140 -1.851 10.722 1.00 97.69 71 THR A C 1
ATOM 539 O O . THR A 1 71 ? 7.260 -2.193 11.893 1.00 97.69 71 THR A O 1
ATOM 542 N N . ALA A 1 72 ? 6.672 -2.684 9.795 1.00 97.00 72 ALA A N 1
ATOM 543 C CA . ALA A 1 72 ? 6.320 -4.069 10.096 1.00 97.00 72 ALA A CA 1
ATOM 544 C C . ALA A 1 72 ? 6.533 -4.981 8.888 1.00 97.00 72 ALA A C 1
ATOM 546 O O . ALA A 1 72 ? 6.307 -4.579 7.753 1.00 97.00 72 ALA A O 1
ATOM 547 N N . SER A 1 73 ? 6.893 -6.239 9.124 1.00 95.12 73 SER A N 1
ATOM 548 C CA . SER A 1 73 ? 6.891 -7.258 8.065 1.00 95.12 73 SER A CA 1
ATOM 549 C C . SER A 1 73 ? 5.520 -7.918 7.915 1.00 95.12 73 SER A C 1
ATOM 551 O O . SER A 1 73 ? 5.074 -8.177 6.803 1.00 95.12 73 SER A O 1
ATOM 553 N N . TYR A 1 74 ? 4.845 -8.186 9.033 1.00 96.06 74 TYR A N 1
ATOM 554 C CA . TYR A 1 74 ? 3.535 -8.828 9.080 1.00 96.06 74 TYR A CA 1
ATOM 555 C C . TYR A 1 74 ? 2.797 -8.397 10.348 1.00 96.06 74 TYR A C 1
ATOM 557 O O . TYR A 1 74 ? 3.392 -8.370 11.426 1.00 96.06 74 TYR A O 1
ATOM 565 N N . ILE A 1 75 ? 1.508 -8.086 10.225 1.00 97.31 75 ILE A N 1
ATOM 566 C CA . ILE A 1 75 ? 0.651 -7.663 11.334 1.00 97.31 75 ILE A CA 1
ATOM 567 C C . ILE A 1 75 ? -0.580 -8.556 11.394 1.00 97.31 75 ILE A C 1
ATOM 569 O O . ILE A 1 75 ? -1.269 -8.748 10.391 1.00 97.31 75 ILE A O 1
ATOM 573 N N . ARG A 1 76 ? -0.902 -9.030 12.602 1.00 97.88 76 ARG A N 1
ATOM 574 C CA . ARG A 1 76 ? -2.189 -9.658 12.897 1.00 97.88 76 ARG A CA 1
ATOM 575 C C . ARG A 1 76 ? -2.762 -9.162 14.218 1.00 97.88 76 ARG A C 1
ATOM 577 O O . ARG A 1 76 ? -2.253 -9.521 15.274 1.00 97.88 76 ARG A O 1
ATOM 584 N N . VAL A 1 77 ? -3.833 -8.378 14.145 1.00 98.19 77 VAL A N 1
ATOM 585 C CA . VAL A 1 77 ? -4.490 -7.732 15.298 1.00 98.19 77 VAL A CA 1
ATOM 586 C C . VAL A 1 77 ? -6.009 -7.837 15.194 1.00 98.19 77 VAL A C 1
ATOM 588 O O . VAL A 1 77 ? -6.534 -8.247 14.161 1.00 98.19 77 VAL A O 1
ATOM 591 N N . LYS A 1 78 ? -6.747 -7.447 16.231 1.00 98.12 78 LYS A N 1
ATOM 592 C CA . LYS A 1 78 ? -8.211 -7.414 16.165 1.00 98.12 78 LYS A CA 1
ATOM 593 C C . LYS A 1 78 ? -8.686 -6.292 15.245 1.00 98.12 78 LYS A C 1
ATOM 595 O O . LYS A 1 78 ? -9.503 -6.521 14.360 1.00 98.12 78 LYS A O 1
ATOM 600 N N . GLY A 1 79 ? -8.134 -5.091 15.410 1.00 98.12 79 GLY A N 1
ATOM 601 C CA . GLY A 1 79 ? -8.457 -3.937 14.572 1.00 98.12 79 GLY A CA 1
ATOM 602 C C . GLY A 1 79 ? -7.307 -2.941 14.474 1.00 98.12 79 GLY A C 1
ATOM 603 O O . GLY A 1 79 ? -6.451 -2.882 15.356 1.00 98.12 79 GLY A O 1
ATOM 604 N N . LEU A 1 80 ? -7.296 -2.150 13.402 1.00 98.25 80 LEU A N 1
ATOM 605 C CA . LEU A 1 80 ? -6.272 -1.134 13.153 1.00 98.25 80 LEU A CA 1
ATOM 606 C C . LEU A 1 80 ? -6.913 0.236 12.904 1.00 98.25 80 LEU A C 1
ATOM 608 O O . LEU A 1 80 ? -7.698 0.394 11.974 1.00 98.25 80 LEU A O 1
ATOM 612 N N . CYS A 1 81 ? -6.531 1.228 13.702 1.00 98.31 81 CYS A N 1
ATOM 613 C CA . CYS A 1 81 ? -6.788 2.649 13.491 1.00 98.31 81 CYS A CA 1
ATOM 614 C C . CYS A 1 81 ? -5.467 3.330 13.087 1.00 98.31 81 CYS A C 1
ATOM 616 O O . CYS A 1 81 ? -4.623 3.605 13.938 1.00 98.31 81 CYS A O 1
ATOM 618 N N . ASN A 1 82 ? -5.253 3.615 11.805 1.00 98.19 82 ASN A N 1
ATOM 619 C CA . ASN A 1 82 ? -4.031 4.270 11.340 1.00 98.19 82 ASN A CA 1
ATOM 620 C C . ASN A 1 82 ? -4.268 5.760 11.066 1.00 98.19 82 ASN A C 1
ATOM 622 O O . ASN A 1 82 ? -4.963 6.108 10.113 1.00 98.19 82 ASN A O 1
ATOM 626 N N . ALA A 1 83 ? -3.676 6.636 11.878 1.00 97.50 83 ALA A N 1
ATOM 627 C CA . ALA A 1 83 ? -3.597 8.079 11.628 1.00 97.50 83 ALA A CA 1
ATOM 628 C C . ALA A 1 83 ? -2.166 8.547 11.287 1.00 97.50 83 ALA A C 1
ATOM 630 O O . ALA A 1 83 ? -1.989 9.676 10.831 1.00 97.50 83 ALA A O 1
ATOM 631 N N . GLY A 1 84 ? -1.154 7.702 11.511 1.00 97.94 84 GLY A N 1
ATOM 632 C CA . GLY A 1 84 ? 0.249 7.944 11.166 1.00 97.94 84 GLY A CA 1
ATOM 633 C C . GLY A 1 84 ? 0.660 7.292 9.844 1.00 97.94 84 GLY A C 1
ATOM 634 O O . GLY A 1 84 ? -0.081 7.318 8.863 1.00 97.94 84 GLY A O 1
ATOM 635 N N . THR A 1 85 ? 1.867 6.729 9.801 1.00 98.44 85 THR A N 1
ATOM 636 C CA . THR A 1 85 ? 2.386 5.954 8.664 1.00 98.44 85 THR A CA 1
ATOM 637 C C . THR A 1 85 ? 2.687 4.525 9.099 1.00 98.44 85 THR A C 1
ATOM 639 O O . THR A 1 85 ? 3.473 4.309 10.017 1.00 98.44 85 THR A O 1
ATOM 642 N N . LEU A 1 86 ? 2.110 3.548 8.409 1.00 98.12 86 LEU A N 1
ATOM 643 C CA . LEU A 1 86 ? 2.468 2.139 8.503 1.00 98.12 86 LEU A CA 1
ATOM 644 C C . LEU A 1 86 ? 3.270 1.753 7.257 1.00 98.12 86 LEU A C 1
ATOM 646 O O . LEU A 1 86 ? 2.749 1.836 6.148 1.00 98.12 86 LEU A O 1
ATOM 650 N N . SER A 1 87 ? 4.526 1.351 7.435 1.00 97.50 87 SER A N 1
ATOM 651 C CA . SER A 1 87 ? 5.414 0.913 6.354 1.00 97.50 87 SER A CA 1
ATOM 652 C C . SER A 1 87 ? 5.607 -0.603 6.401 1.00 97.50 87 SER A C 1
ATOM 654 O O . SER A 1 87 ? 6.134 -1.132 7.384 1.00 97.50 87 SER A O 1
ATOM 656 N N . ILE A 1 88 ? 5.167 -1.303 5.358 1.00 96.19 88 ILE A N 1
ATOM 657 C CA . ILE A 1 88 ? 5.298 -2.754 5.231 1.00 96.19 88 ILE A CA 1
ATOM 658 C C . ILE A 1 88 ? 6.632 -3.087 4.557 1.00 96.19 88 ILE A C 1
ATOM 660 O O . ILE A 1 88 ? 6.931 -2.617 3.461 1.00 96.19 88 ILE A O 1
ATOM 664 N N . LEU A 1 89 ? 7.457 -3.877 5.243 1.00 92.88 89 LEU A N 1
ATOM 665 C CA . LEU A 1 89 ? 8.822 -4.204 4.823 1.00 92.88 89 LEU A CA 1
ATOM 666 C C . LEU A 1 89 ? 8.967 -5.602 4.208 1.00 92.88 89 LEU A C 1
ATOM 668 O O . LEU A 1 89 ? 10.076 -5.964 3.821 1.00 92.88 89 LEU A O 1
ATOM 672 N N . SER A 1 90 ? 7.901 -6.404 4.154 1.00 82.94 90 SER A N 1
ATOM 673 C CA . SER A 1 90 ? 7.977 -7.770 3.625 1.00 82.94 90 SER A CA 1
ATOM 674 C C . SER A 1 90 ? 7.374 -7.915 2.235 1.00 82.94 90 SER A C 1
ATOM 676 O O . SER A 1 90 ? 6.567 -7.101 1.794 1.00 82.94 90 SER A O 1
ATOM 678 N N . ASP A 1 91 ? 7.761 -9.013 1.597 1.00 75.12 91 ASP A N 1
ATOM 679 C CA . ASP A 1 91 ? 7.181 -9.579 0.383 1.00 75.12 91 ASP A CA 1
ATOM 680 C C . ASP A 1 91 ? 5.960 -10.468 0.664 1.00 75.12 91 ASP A C 1
ATOM 682 O O . ASP A 1 91 ? 5.413 -11.092 -0.250 1.00 75.12 91 ASP A O 1
ATOM 686 N N . ALA A 1 92 ? 5.508 -10.552 1.921 1.00 78.81 92 ALA A N 1
ATOM 687 C CA . ALA A 1 92 ? 4.327 -11.325 2.247 1.00 78.81 92 ALA A CA 1
ATOM 688 C C . ALA A 1 92 ? 3.119 -10.725 1.523 1.00 78.81 92 ALA A C 1
ATOM 690 O O . ALA A 1 92 ? 2.77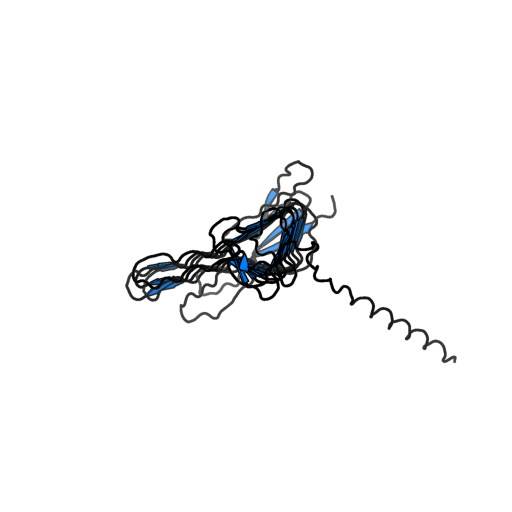1 -9.560 1.707 1.00 78.81 92 ALA A O 1
ATOM 691 N N . VAL A 1 93 ? 2.427 -11.573 0.758 1.00 75.75 93 VAL A N 1
ATOM 692 C CA . VAL A 1 93 ? 1.236 -11.198 -0.020 1.00 75.75 93 VAL A CA 1
ATOM 693 C C . VAL A 1 93 ? 0.196 -10.470 0.838 1.00 75.75 93 VAL A C 1
ATOM 695 O O . VAL A 1 93 ? -0.505 -9.613 0.320 1.00 75.75 93 VAL A O 1
ATOM 698 N N . PHE A 1 94 ? 0.121 -10.774 2.141 1.00 81.56 94 PHE A N 1
ATOM 699 C CA . PHE A 1 94 ? -0.719 -10.091 3.126 1.00 81.56 94 PHE A CA 1
ATOM 700 C C . PHE A 1 94 ? 0.112 -9.534 4.281 1.00 81.56 94 PHE A C 1
ATOM 702 O O . PHE A 1 94 ? 0.392 -10.245 5.245 1.00 81.56 94 PHE A O 1
ATOM 709 N N . GLY A 1 95 ? 0.470 -8.253 4.197 1.00 88.19 95 GLY A N 1
ATOM 710 C CA . GLY A 1 95 ? 1.216 -7.550 5.241 1.00 88.19 95 GLY A CA 1
ATOM 711 C C . GLY A 1 95 ? 0.378 -7.207 6.477 1.00 88.19 95 GLY A C 1
ATOM 712 O O . GLY A 1 95 ? 0.922 -7.140 7.579 1.00 88.19 95 GLY A O 1
ATOM 713 N N . VAL A 1 96 ? -0.941 -7.022 6.329 1.00 96.94 96 VAL A N 1
ATOM 714 C CA . VAL A 1 96 ? -1.843 -6.676 7.441 1.00 96.94 96 VAL A CA 1
ATOM 715 C C . VAL A 1 96 ? -3.104 -7.527 7.396 1.00 96.94 96 VAL A C 1
ATOM 717 O O . VAL A 1 96 ? -3.873 -7.481 6.435 1.00 96.94 96 VAL A O 1
ATOM 720 N N . VAL A 1 97 ? -3.343 -8.268 8.473 1.00 97.75 97 VAL A N 1
ATOM 721 C CA . VAL A 1 97 ? -4.561 -9.050 8.680 1.00 97.75 97 VAL A CA 1
ATOM 722 C C . VAL A 1 97 ? -5.248 -8.565 9.949 1.00 97.75 97 VAL A C 1
ATOM 724 O O . VAL A 1 97 ? -4.615 -8.498 11.004 1.00 97.75 97 VAL A O 1
ATOM 727 N N . THR A 1 98 ? -6.540 -8.255 9.885 1.00 97.50 98 THR A N 1
ATOM 728 C CA . THR A 1 98 ? -7.326 -7.966 11.089 1.00 97.50 98 THR A CA 1
ATOM 729 C C . THR A 1 98 ? -8.571 -8.832 11.187 1.00 97.50 98 THR A C 1
ATOM 731 O O . THR A 1 98 ? -9.107 -9.295 10.179 1.00 97.50 98 THR A O 1
ATOM 734 N N . ASP A 1 99 ? -8.999 -9.110 12.419 1.00 97.88 99 ASP A N 1
ATOM 735 C CA . ASP A 1 99 ? -10.192 -9.926 12.663 1.00 97.88 99 ASP A CA 1
ATOM 736 C C . ASP A 1 99 ? -11.497 -9.122 12.545 1.00 97.88 99 ASP A C 1
ATOM 738 O O . ASP A 1 99 ? -12.526 -9.724 12.254 1.00 97.88 99 ASP A O 1
ATOM 742 N N . ASP A 1 100 ? -11.460 -7.793 12.719 1.00 97.81 100 ASP A N 1
ATOM 743 C CA . ASP A 1 100 ? -12.649 -6.931 12.688 1.00 97.81 100 ASP A CA 1
ATOM 744 C C . ASP A 1 100 ? -12.574 -5.861 11.584 1.00 97.81 100 ASP A C 1
ATOM 746 O O . ASP A 1 100 ? -13.400 -5.845 10.666 1.00 97.81 100 ASP A O 1
ATOM 750 N N . PHE A 1 101 ? -11.623 -4.924 11.681 1.00 97.88 101 PHE A N 1
ATOM 751 C CA . PHE A 1 101 ? -11.580 -3.763 10.786 1.00 97.88 101 PHE A CA 1
ATOM 752 C C . PHE A 1 101 ? -10.171 -3.190 10.566 1.00 97.88 101 PHE A C 1
ATOM 754 O O . PHE A 1 101 ? -9.260 -3.361 11.380 1.00 97.88 101 PHE A O 1
ATOM 761 N N . ILE A 1 102 ? -10.020 -2.446 9.471 1.00 98.06 102 ILE A N 1
ATOM 762 C CA . ILE A 1 102 ? -8.924 -1.515 9.198 1.00 98.06 102 ILE A CA 1
ATOM 763 C C . ILE A 1 102 ? -9.561 -0.163 8.893 1.00 98.06 102 ILE A C 1
ATOM 765 O O . ILE A 1 102 ? -10.345 -0.041 7.955 1.00 98.06 102 ILE A O 1
ATOM 769 N N . TYR A 1 103 ? -9.207 0.852 9.669 1.00 97.94 103 TYR A N 1
ATOM 770 C CA . TYR A 1 103 ? -9.530 2.247 9.413 1.00 97.94 103 TYR A CA 1
ATOM 771 C C . TYR A 1 103 ? -8.230 3.007 9.141 1.00 97.94 103 TYR A C 1
ATOM 773 O O . TYR A 1 103 ? -7.392 3.149 10.033 1.00 97.94 103 TYR A O 1
ATOM 781 N N . ASN A 1 104 ? -8.053 3.491 7.913 1.00 98.19 104 ASN A N 1
ATOM 782 C CA . ASN A 1 104 ? -6.889 4.257 7.491 1.00 98.19 104 ASN A CA 1
ATOM 783 C C . ASN A 1 104 ? -7.267 5.713 7.211 1.00 98.19 104 ASN A C 1
ATOM 785 O O . ASN A 1 104 ? -8.016 5.996 6.284 1.00 98.19 104 ASN A O 1
ATOM 789 N N . ASN A 1 105 ? -6.700 6.632 7.983 1.00 97.62 105 ASN A N 1
ATOM 790 C CA . ASN A 1 105 ? -6.748 8.080 7.765 1.00 97.62 105 ASN A CA 1
ATOM 791 C C . ASN A 1 105 ? -5.335 8.693 7.698 1.00 97.62 105 ASN A C 1
ATOM 793 O O . ASN A 1 105 ? -5.181 9.911 7.747 1.00 97.62 105 ASN A O 1
ATOM 797 N N . GLY A 1 106 ? -4.312 7.839 7.640 1.00 97.44 106 GLY A N 1
ATOM 798 C CA . GLY A 1 106 ? -2.911 8.194 7.465 1.00 97.44 106 GLY A CA 1
ATOM 799 C C . GLY A 1 106 ? -2.356 7.544 6.199 1.00 97.44 106 GLY A C 1
ATOM 800 O O . GLY A 1 106 ? -2.998 7.554 5.151 1.00 97.44 106 GLY A O 1
ATOM 801 N N . LYS A 1 107 ? -1.163 6.958 6.281 1.00 98.50 107 LYS A N 1
ATOM 802 C CA . LYS A 1 107 ? -0.506 6.282 5.155 1.00 98.50 107 LYS A CA 1
ATOM 803 C C . LYS A 1 107 ? -0.251 4.813 5.469 1.00 98.50 107 LYS A C 1
ATOM 805 O O . LYS A 1 107 ? 0.259 4.507 6.543 1.00 98.50 107 LYS A O 1
ATOM 810 N N . ILE A 1 108 ? -0.558 3.924 4.535 1.00 97.81 108 ILE A N 1
ATOM 811 C CA . ILE A 1 108 ? -0.083 2.538 4.517 1.00 97.81 108 ILE A CA 1
ATOM 812 C C . ILE A 1 108 ? 0.748 2.393 3.244 1.00 97.81 108 ILE A C 1
ATOM 814 O O . ILE A 1 108 ? 0.209 2.494 2.146 1.00 97.81 108 ILE A O 1
ATOM 818 N N . ILE A 1 109 ? 2.057 2.223 3.388 1.00 97.62 109 ILE A N 1
ATOM 819 C CA . ILE A 1 109 ? 3.005 2.193 2.269 1.00 97.62 109 ILE A CA 1
ATOM 820 C C . ILE A 1 109 ? 3.858 0.927 2.313 1.00 97.62 109 ILE A C 1
ATOM 822 O O . ILE A 1 109 ? 4.001 0.328 3.377 1.00 97.62 109 ILE A O 1
ATOM 826 N N . SER A 1 110 ? 4.429 0.526 1.180 1.00 96.31 110 SER A N 1
ATOM 827 C CA . SER A 1 110 ? 5.380 -0.593 1.110 1.00 96.31 110 SER A CA 1
ATOM 828 C C . SER A 1 110 ? 6.770 -0.139 0.677 1.00 96.31 110 SER A C 1
ATOM 830 O O . SER A 1 110 ? 6.949 0.967 0.160 1.00 96.31 110 SER A O 1
ATOM 832 N N . ALA A 1 111 ? 7.770 -0.991 0.890 1.00 95.94 111 ALA A N 1
ATOM 833 C CA . ALA A 1 111 ? 9.152 -0.681 0.544 1.00 95.94 111 ALA A CA 1
ATOM 834 C C . ALA A 1 111 ? 9.383 -0.583 -0.976 1.00 95.94 111 ALA A C 1
ATOM 836 O O . ALA A 1 111 ? 8.888 -1.390 -1.763 1.00 95.94 111 ALA A O 1
ATOM 837 N N . VAL A 1 112 ? 10.188 0.403 -1.375 1.00 96.19 112 VAL A N 1
ATOM 838 C CA . VAL A 1 112 ? 10.647 0.610 -2.756 1.00 96.19 112 VAL A CA 1
ATOM 839 C C . VAL A 1 112 ? 11.777 -0.375 -3.081 1.00 96.19 112 VAL A C 1
ATOM 841 O O . VAL A 1 112 ? 12.628 -0.650 -2.234 1.00 96.19 112 VAL A O 1
ATOM 844 N N . GLY A 1 113 ? 11.789 -0.896 -4.307 1.00 95.00 113 GLY A N 1
ATOM 845 C CA . GLY A 1 113 ? 12.855 -1.741 -4.830 1.00 95.00 113 GLY A CA 1
ATOM 846 C C . GLY A 1 113 ? 14.190 -0.999 -4.884 1.00 95.00 113 GLY A C 1
ATOM 847 O O . GLY A 1 113 ? 14.247 0.200 -5.159 1.00 95.00 113 GLY A O 1
ATOM 848 N N . ALA A 1 114 ? 15.287 -1.699 -4.599 1.00 94.25 114 ALA A N 1
ATOM 849 C CA . ALA A 1 114 ? 16.601 -1.070 -4.540 1.00 94.25 114 ALA A CA 1
ATOM 850 C C . ALA A 1 114 ? 17.084 -0.600 -5.920 1.00 94.25 114 ALA A C 1
ATOM 852 O O . ALA A 1 114 ? 16.791 -1.199 -6.954 1.00 94.25 114 ALA A O 1
ATOM 853 N N . THR A 1 115 ? 17.883 0.461 -5.926 1.00 93.88 115 THR A N 1
ATOM 854 C CA . THR A 1 115 ? 18.593 0.907 -7.123 1.00 93.88 115 THR A CA 1
ATOM 855 C C . THR A 1 115 ? 19.867 0.087 -7.309 1.00 93.88 115 THR A C 1
ATOM 857 O O . THR A 1 115 ? 20.670 -0.001 -6.382 1.00 93.88 115 THR A O 1
ATOM 860 N N . HIS A 1 116 ? 20.075 -0.469 -8.502 1.00 91.06 116 HIS A N 1
ATOM 861 C CA . HIS A 1 116 ? 21.306 -1.164 -8.883 1.00 91.06 116 HIS A CA 1
ATOM 862 C C . HIS A 1 116 ? 22.096 -0.322 -9.892 1.00 91.06 116 HIS A C 1
ATOM 864 O O . HIS A 1 116 ? 21.563 0.065 -10.933 1.00 91.06 116 HIS A O 1
ATOM 870 N N . LEU A 1 117 ? 23.362 -0.047 -9.566 1.00 89.62 117 LEU A N 1
ATOM 871 C CA . LEU A 1 117 ? 24.295 0.749 -10.379 1.00 89.62 117 LEU A CA 1
ATOM 872 C C . LEU A 1 117 ? 25.536 -0.058 -10.803 1.00 89.62 117 LEU A C 1
ATOM 874 O O . LEU A 1 117 ? 26.556 0.528 -11.154 1.00 89.62 117 LEU A O 1
ATOM 878 N N . ASP A 1 118 ? 25.473 -1.386 -10.704 1.00 81.06 118 ASP A N 1
ATOM 879 C CA . ASP A 1 118 ? 26.620 -2.259 -10.950 1.00 81.06 118 ASP A CA 1
ATOM 880 C C . ASP A 1 118 ? 26.794 -2.586 -12.441 1.00 81.06 118 ASP A C 1
ATOM 882 O O . ASP A 1 118 ? 25.825 -2.695 -13.192 1.00 81.06 118 ASP A O 1
ATOM 886 N N . ASP A 1 119 ? 28.044 -2.831 -12.848 1.00 74.69 119 ASP A N 1
ATOM 887 C CA . ASP A 1 119 ? 28.426 -3.144 -14.236 1.00 74.69 119 ASP A CA 1
ATOM 888 C C . ASP A 1 119 ? 27.928 -4.521 -14.731 1.00 74.69 119 ASP A C 1
ATOM 890 O O . ASP A 1 119 ? 28.026 -4.833 -15.919 1.00 74.69 119 ASP A O 1
ATOM 894 N N . TRP A 1 120 ? 27.410 -5.361 -13.831 1.00 81.50 120 TRP A N 1
ATOM 895 C CA . TRP A 1 120 ? 26.942 -6.716 -14.130 1.00 81.50 120 TRP A CA 1
ATOM 896 C C . TRP A 1 120 ? 25.420 -6.779 -14.183 1.00 81.50 120 TRP A C 1
ATOM 898 O O . TRP A 1 120 ? 24.760 -6.266 -13.283 1.00 81.50 120 TRP A O 1
ATOM 908 N N . TRP A 1 121 ? 24.875 -7.482 -15.182 1.00 85.12 121 TRP A N 1
ATOM 909 C CA . TRP A 1 121 ? 23.431 -7.668 -15.377 1.00 85.12 121 TRP A CA 1
ATOM 910 C C . TRP A 1 121 ? 22.733 -8.281 -14.166 1.00 85.12 121 TRP A C 1
ATOM 912 O O . TRP A 1 121 ? 22.762 -9.492 -13.948 1.00 85.12 121 TRP A O 1
ATOM 922 N N . ILE A 1 122 ? 22.083 -7.415 -13.389 1.00 87.06 122 ILE A N 1
ATOM 923 C CA . ILE A 1 122 ? 21.275 -7.771 -12.229 1.00 87.06 122 ILE A CA 1
ATOM 924 C C . ILE A 1 122 ? 19.995 -6.935 -12.322 1.00 87.06 122 ILE A C 1
ATOM 926 O O . ILE A 1 122 ? 20.060 -5.716 -12.129 1.00 87.06 122 ILE A O 1
ATOM 930 N N . PRO A 1 123 ? 18.835 -7.558 -12.607 1.00 91.00 123 PRO A N 1
ATOM 931 C CA . PRO A 1 123 ? 17.554 -6.868 -12.568 1.00 91.00 123 PRO A CA 1
ATOM 932 C C . PRO A 1 123 ? 17.361 -6.176 -11.220 1.00 91.00 123 PRO A C 1
ATOM 934 O O . PRO A 1 123 ? 17.643 -6.764 -10.170 1.00 91.00 123 PRO A O 1
ATOM 937 N N . SER A 1 124 ? 16.887 -4.934 -11.241 1.00 94.56 124 SER A N 1
ATOM 938 C CA . SER A 1 124 ? 16.615 -4.225 -9.996 1.00 94.56 124 SER A CA 1
ATOM 939 C C . SER A 1 124 ? 15.439 -4.874 -9.260 1.00 94.56 124 SER A C 1
ATOM 941 O O . SER A 1 124 ? 14.481 -5.312 -9.908 1.00 94.56 124 SER A O 1
ATOM 943 N N . PRO A 1 125 ? 15.474 -4.955 -7.918 1.00 95.25 125 PRO A N 1
ATOM 944 C CA . PRO A 1 125 ? 14.400 -5.568 -7.151 1.00 95.25 125 PRO A CA 1
ATOM 945 C C . PRO A 1 125 ? 13.040 -4.911 -7.426 1.00 95.25 125 PRO A C 1
ATOM 947 O O . PRO A 1 125 ? 12.974 -3.693 -7.635 1.00 95.25 125 PRO A O 1
ATOM 950 N N . PRO A 1 126 ? 11.944 -5.687 -7.409 1.00 96.31 126 PRO A N 1
ATOM 951 C CA . PRO A 1 126 ? 10.612 -5.118 -7.493 1.00 96.31 126 PRO A CA 1
ATOM 952 C C . PRO A 1 126 ? 10.283 -4.310 -6.231 1.00 96.31 126 PRO A C 1
ATOM 954 O O . PRO A 1 126 ? 10.876 -4.503 -5.167 1.00 96.31 126 PRO A O 1
ATOM 957 N N . GLY A 1 127 ? 9.317 -3.409 -6.354 1.00 96.19 127 GLY A N 1
ATOM 958 C CA . GLY A 1 127 ? 8.667 -2.791 -5.214 1.00 96.19 127 GLY A CA 1
ATOM 959 C C . GLY A 1 127 ? 7.777 -3.790 -4.486 1.00 96.19 127 GLY A C 1
ATOM 960 O O . GLY A 1 127 ? 7.260 -4.734 -5.083 1.00 96.19 127 GLY A O 1
ATOM 961 N N . GLN A 1 128 ? 7.606 -3.591 -3.183 1.00 96.25 128 GLN A N 1
ATOM 962 C CA . GLN A 1 128 ? 6.858 -4.527 -2.353 1.00 96.25 128 GLN A CA 1
ATOM 963 C C . GLN A 1 128 ? 5.344 -4.351 -2.494 1.00 96.25 128 GLN A C 1
ATOM 965 O O . GLN A 1 128 ? 4.822 -3.235 -2.575 1.00 96.25 128 GLN A O 1
ATOM 970 N N . THR A 1 129 ? 4.632 -5.473 -2.475 1.00 95.88 129 THR A N 1
ATOM 971 C CA . THR A 1 129 ? 3.166 -5.521 -2.515 1.00 95.88 129 THR A CA 1
ATOM 972 C C . THR A 1 129 ? 2.573 -5.175 -1.146 1.00 95.88 129 THR A C 1
ATOM 974 O O . THR A 1 129 ? 3.154 -5.469 -0.104 1.00 95.88 129 THR A O 1
ATOM 977 N N . ILE A 1 130 ? 1.399 -4.543 -1.131 1.00 96.25 130 ILE A N 1
ATOM 978 C CA . ILE A 1 130 ? 0.562 -4.388 0.064 1.00 96.25 130 ILE A CA 1
ATOM 979 C C . ILE A 1 130 ? -0.610 -5.345 -0.053 1.00 96.25 130 ILE A C 1
ATOM 981 O O . ILE A 1 130 ? -1.426 -5.196 -0.954 1.00 96.25 130 ILE A O 1
ATOM 985 N N . GLY A 1 131 ? -0.768 -6.247 0.911 1.00 96.81 131 GLY A N 1
ATOM 986 C CA . GLY A 1 131 ? -2.030 -6.957 1.107 1.00 96.81 131 GLY A CA 1
ATOM 987 C C . GLY A 1 131 ? -2.685 -6.608 2.427 1.00 96.81 131 GLY A C 1
ATOM 988 O O . GLY A 1 131 ? -2.080 -6.796 3.486 1.00 96.81 131 GLY A O 1
ATOM 989 N N . LEU A 1 132 ? -3.932 -6.145 2.360 1.00 97.38 132 LEU A N 1
ATOM 990 C CA . LEU A 1 132 ? -4.790 -5.913 3.516 1.00 97.38 132 LEU A CA 1
ATOM 991 C C . LEU A 1 132 ? -5.943 -6.919 3.489 1.00 97.38 132 LEU A C 1
ATOM 993 O O . LEU A 1 132 ? -6.713 -6.967 2.529 1.00 97.38 132 LEU A O 1
ATOM 997 N N . MET A 1 133 ? -6.075 -7.704 4.556 1.00 97.81 133 MET A N 1
ATOM 998 C CA . MET A 1 133 ? -7.187 -8.631 4.751 1.00 97.81 133 MET A CA 1
ATOM 999 C C . MET A 1 133 ? -7.925 -8.276 6.036 1.00 97.81 133 MET A C 1
ATOM 1001 O O . MET A 1 133 ? -7.372 -8.376 7.127 1.00 97.81 133 MET A O 1
ATOM 1005 N N . SER A 1 134 ? -9.179 -7.864 5.916 1.00 97.69 134 SER A N 1
ATOM 1006 C CA . SER A 1 134 ? -9.997 -7.464 7.060 1.00 97.69 134 SER A CA 1
ATOM 1007 C C . SER A 1 134 ? -11.468 -7.544 6.690 1.00 97.69 134 SER A C 1
ATOM 1009 O O . SER A 1 134 ? -11.810 -7.185 5.562 1.00 97.69 134 SER A O 1
ATOM 1011 N N . PRO A 1 135 ? -12.380 -7.939 7.595 1.00 97.94 135 PRO A N 1
ATOM 1012 C CA . PRO A 1 135 ? -13.795 -7.909 7.269 1.00 97.94 135 PRO A CA 1
ATOM 1013 C C . PRO A 1 135 ? -14.300 -6.540 6.817 1.00 97.94 135 PRO A C 1
ATOM 1015 O O . PRO A 1 135 ? -15.121 -6.471 5.902 1.00 97.94 135 PRO A O 1
ATOM 1018 N N . SER A 1 136 ? -13.771 -5.465 7.398 1.00 97.56 136 SER A N 1
ATOM 1019 C CA . SER A 1 136 ? -14.048 -4.097 6.970 1.00 97.56 136 SER A CA 1
ATOM 1020 C C . SER A 1 136 ? -12.752 -3.338 6.694 1.00 97.56 136 SER A C 1
ATOM 1022 O O . SER A 1 136 ? -11.871 -3.287 7.552 1.00 97.56 136 SER A O 1
ATOM 1024 N N . VAL A 1 137 ? -12.618 -2.734 5.516 1.00 97.88 137 VAL A N 1
ATOM 1025 C CA . VAL A 1 137 ? -11.522 -1.811 5.191 1.00 97.88 137 VAL A CA 1
ATOM 1026 C C . VAL A 1 137 ? -12.126 -0.458 4.853 1.00 97.88 137 VAL A C 1
ATOM 1028 O O . VAL A 1 137 ? -12.888 -0.342 3.899 1.00 97.88 137 VAL A O 1
ATOM 1031 N N . GLN A 1 138 ? -11.769 0.573 5.608 1.00 97.50 138 GLN A N 1
ATOM 1032 C CA . GLN A 1 138 ? -12.135 1.952 5.320 1.00 97.50 138 GLN A CA 1
ATOM 1033 C C . GLN A 1 138 ? -10.869 2.784 5.127 1.00 97.50 138 GLN A C 1
ATOM 1035 O O . GLN A 1 138 ? -10.127 3.026 6.077 1.00 97.50 138 GLN A O 1
ATOM 1040 N N . ASN A 1 139 ? -10.635 3.237 3.900 1.00 98.00 139 ASN A N 1
ATOM 1041 C CA . ASN A 1 139 ? -9.619 4.227 3.577 1.00 98.00 139 ASN A CA 1
ATOM 1042 C C . ASN A 1 139 ? -10.295 5.600 3.522 1.00 98.00 139 ASN A C 1
ATOM 1044 O O . ASN A 1 139 ? -10.938 5.930 2.528 1.00 98.00 139 ASN A O 1
ATOM 1048 N N . ALA A 1 140 ? -10.220 6.353 4.617 1.00 96.88 140 ALA A N 1
ATOM 1049 C CA . ALA A 1 140 ? -10.852 7.661 4.767 1.00 96.88 140 ALA A CA 1
ATOM 1050 C C . ALA A 1 140 ? -10.281 8.686 3.777 1.00 96.88 140 ALA A C 1
ATOM 1052 O O . ALA A 1 140 ? -9.264 8.442 3.135 1.00 96.88 140 ALA A O 1
ATOM 1053 N N . GLN A 1 141 ? -10.903 9.861 3.689 1.00 96.00 141 GLN A N 1
ATOM 1054 C CA . GLN A 1 141 ? -10.545 10.900 2.715 1.00 96.00 141 GLN A CA 1
ATOM 1055 C C . GLN A 1 141 ? -9.050 11.283 2.689 1.00 96.00 141 GLN A C 1
ATOM 1057 O O . GLN A 1 141 ? -8.500 11.519 1.616 1.00 96.00 141 GLN A O 1
ATOM 1062 N N . ASN A 1 142 ? -8.378 11.326 3.845 1.00 96.50 142 ASN A N 1
ATOM 1063 C CA . ASN A 1 142 ? -6.936 11.621 3.924 1.00 96.50 142 ASN A CA 1
ATOM 1064 C C . ASN A 1 142 ? -6.053 10.363 3.874 1.00 96.50 142 ASN A C 1
ATOM 1066 O O . ASN A 1 142 ? -4.828 10.460 3.924 1.00 96.50 142 ASN A O 1
ATOM 1070 N N . GLY A 1 143 ? -6.676 9.189 3.822 1.00 97.94 143 GLY A N 1
ATOM 1071 C CA . GLY A 1 143 ? -6.014 7.902 3.783 1.00 97.94 143 GLY A CA 1
ATOM 1072 C C . GLY A 1 143 ? -5.303 7.668 2.451 1.00 97.94 143 GLY A C 1
ATOM 1073 O O . GLY A 1 143 ? -5.871 7.858 1.373 1.00 97.94 143 GLY A O 1
ATOM 1074 N N . VAL A 1 144 ? -4.053 7.222 2.528 1.00 98.25 144 VAL A N 1
ATOM 1075 C CA . VAL A 1 144 ? -3.249 6.785 1.382 1.00 98.25 144 VAL A CA 1
ATOM 1076 C C . VAL A 1 144 ? -2.851 5.329 1.578 1.00 98.25 144 VAL A C 1
ATOM 1078 O O . VAL A 1 144 ? -2.368 4.964 2.651 1.00 98.25 144 VAL A O 1
ATOM 1081 N N . ILE A 1 145 ? -3.035 4.513 0.543 1.00 98.06 145 ILE A N 1
ATOM 1082 C CA . ILE A 1 145 ? -2.519 3.145 0.450 1.00 98.06 145 ILE A CA 1
ATOM 1083 C C . ILE A 1 145 ? -1.677 3.062 -0.828 1.00 98.06 145 ILE A C 1
ATOM 1085 O O . ILE A 1 145 ? -2.221 3.212 -1.918 1.00 98.06 145 ILE A O 1
ATOM 1089 N N . GLU A 1 146 ? -0.366 2.858 -0.711 1.00 97.69 146 GLU A N 1
ATOM 1090 C CA . GLU A 1 146 ? 0.558 2.923 -1.854 1.00 97.69 146 GLU A CA 1
ATOM 1091 C C . GLU A 1 146 ? 1.593 1.796 -1.821 1.00 97.69 146 GLU A C 1
ATOM 1093 O O . GLU A 1 146 ? 2.402 1.705 -0.898 1.00 97.69 146 GLU A O 1
ATOM 1098 N N . ALA A 1 147 ? 1.581 0.935 -2.836 1.00 96.94 147 ALA A N 1
ATOM 1099 C CA . ALA A 1 147 ? 2.573 -0.127 -2.952 1.00 96.94 147 ALA A CA 1
ATOM 1100 C C . ALA A 1 147 ? 3.962 0.403 -3.344 1.00 96.94 147 ALA A C 1
ATOM 1102 O O . ALA A 1 147 ? 4.122 1.528 -3.815 1.00 96.94 147 ALA A O 1
ATOM 1103 N N . GLY A 1 148 ? 4.989 -0.419 -3.136 1.00 96.75 148 GLY A N 1
ATOM 1104 C CA . GLY A 1 148 ? 6.373 -0.037 -3.379 1.00 96.75 148 GLY A CA 1
ATOM 1105 C C . GLY A 1 148 ? 6.662 0.211 -4.856 1.00 96.75 148 GLY A C 1
ATOM 1106 O O . GLY A 1 148 ? 6.197 -0.526 -5.719 1.00 96.75 148 GLY A O 1
ATOM 1107 N N . GLN A 1 149 ? 7.474 1.216 -5.167 1.00 96.94 149 GLN A N 1
ATOM 1108 C CA . GLN A 1 149 ? 7.962 1.439 -6.532 1.00 96.94 149 GLN A CA 1
ATOM 1109 C C . GLN A 1 149 ? 9.048 0.419 -6.895 1.00 96.94 149 GLN A C 1
ATOM 1111 O O . GLN A 1 149 ? 9.781 -0.042 -6.024 1.00 96.94 149 GLN A O 1
ATOM 1116 N N . GLY A 1 150 ? 9.161 0.069 -8.171 1.00 96.88 150 GLY A N 1
ATOM 1117 C CA . GLY A 1 150 ? 10.212 -0.793 -8.689 1.00 96.88 150 GLY A CA 1
ATOM 1118 C C . GLY A 1 150 ? 11.578 -0.115 -8.690 1.00 96.88 150 GLY A C 1
ATOM 1119 O O . GLY A 1 150 ? 11.689 1.095 -8.886 1.00 96.88 150 GLY A O 1
ATOM 1120 N N . GLY A 1 151 ? 12.632 -0.902 -8.477 1.00 96.25 151 GLY A N 1
ATOM 1121 C CA . GLY A 1 151 ? 13.996 -0.392 -8.418 1.00 96.25 151 GLY A CA 1
ATOM 1122 C C . GLY A 1 151 ? 14.516 0.112 -9.765 1.00 96.25 151 GLY A C 1
ATOM 1123 O O . GLY A 1 151 ? 14.192 -0.427 -10.823 1.00 96.25 151 GLY A O 1
ATOM 1124 N N . TYR A 1 152 ? 15.363 1.136 -9.730 1.00 95.62 152 TYR A N 1
ATOM 1125 C CA . TYR A 1 152 ? 16.042 1.672 -10.912 1.00 95.62 152 TYR A CA 1
ATOM 1126 C C . TYR A 1 152 ? 17.285 0.843 -11.259 1.00 95.62 152 TYR A C 1
ATOM 1128 O O . TYR A 1 152 ? 18.009 0.423 -10.355 1.00 95.62 152 TYR A O 1
ATOM 1136 N N . SER A 1 153 ? 17.537 0.599 -12.546 1.00 94.06 153 SER A N 1
ATOM 1137 C CA . SER A 1 153 ? 18.714 -0.129 -13.038 1.00 94.06 153 SER A CA 1
ATOM 1138 C C . SER A 1 153 ? 19.490 0.739 -14.017 1.00 94.06 153 SER A C 1
ATOM 1140 O O . SER A 1 153 ? 18.915 1.233 -14.988 1.00 94.06 153 SER A O 1
ATOM 1142 N N . TRP A 1 154 ? 20.787 0.904 -13.776 1.00 93.12 154 TRP A N 1
ATOM 1143 C CA . TRP A 1 154 ? 21.702 1.606 -14.674 1.00 93.12 154 TRP A CA 1
ATOM 1144 C C . TRP A 1 154 ? 22.908 0.726 -14.956 1.00 93.12 154 TRP A C 1
ATOM 1146 O O . TRP A 1 154 ? 23.612 0.368 -14.012 1.00 93.12 154 TRP A O 1
ATOM 1156 N N . GLN A 1 155 ? 23.129 0.367 -16.221 1.00 87.31 155 GLN A N 1
ATOM 1157 C CA . GLN A 1 155 ? 24.189 -0.564 -16.613 1.00 87.31 155 GLN A CA 1
ATOM 1158 C C . GLN A 1 155 ? 24.794 -0.240 -17.982 1.00 87.31 155 GLN A C 1
ATOM 1160 O O . GLN A 1 155 ? 24.249 0.535 -18.760 1.00 87.31 155 GLN A O 1
ATOM 1165 N N . TRP A 1 156 ? 25.924 -0.871 -18.302 1.00 87.25 156 TRP A N 1
ATOM 1166 C CA . TRP A 1 156 ? 26.580 -0.710 -19.603 1.00 87.25 156 TRP A CA 1
ATOM 1167 C C . TRP A 1 156 ? 25.873 -1.505 -20.700 1.00 87.25 156 TRP A C 1
ATOM 1169 O O . TRP A 1 156 ? 25.425 -0.942 -21.691 1.00 87.25 156 TRP A O 1
ATOM 1179 N N . ILE A 1 157 ? 25.729 -2.817 -20.505 1.00 87.31 157 ILE A N 1
ATOM 1180 C CA . ILE A 1 157 ? 25.224 -3.698 -21.565 1.00 87.31 157 ILE A CA 1
ATOM 1181 C C . ILE A 1 157 ? 23.719 -3.931 -21.417 1.00 87.31 157 ILE A C 1
ATOM 1183 O O . ILE A 1 157 ? 22.985 -3.743 -22.378 1.00 87.31 157 ILE A O 1
ATOM 1187 N N . LYS A 1 158 ? 23.227 -4.337 -20.239 1.00 92.00 158 LYS A N 1
ATOM 1188 C CA . LYS A 1 158 ? 21.808 -4.683 -20.054 1.00 92.00 158 LYS A CA 1
ATOM 1189 C C . LYS A 1 158 ? 21.240 -4.082 -18.781 1.00 92.00 158 LYS A C 1
ATOM 1191 O O . LYS A 1 158 ? 21.651 -4.476 -17.703 1.00 92.00 158 LYS A O 1
ATOM 1196 N N . ALA A 1 159 ? 20.255 -3.199 -18.871 1.00 93.56 159 ALA A N 1
ATOM 1197 C CA . ALA A 1 159 ? 19.594 -2.627 -17.701 1.00 93.56 159 ALA A CA 1
ATOM 1198 C C . ALA A 1 159 ? 18.136 -3.077 -17.623 1.00 93.56 159 ALA A C 1
ATOM 1200 O O . ALA A 1 159 ? 17.415 -3.048 -18.618 1.00 93.56 159 ALA A O 1
ATOM 1201 N N . GLN A 1 160 ? 17.679 -3.477 -16.436 1.00 95.81 160 GLN A N 1
ATOM 1202 C CA . GLN A 1 160 ? 16.293 -3.895 -16.227 1.00 95.81 160 GLN A CA 1
ATOM 1203 C C . GLN A 1 160 ? 15.746 -3.325 -14.922 1.00 95.81 160 GLN A C 1
ATOM 1205 O O . GLN A 1 160 ? 16.140 -3.751 -13.836 1.00 95.81 160 GLN A O 1
ATOM 1210 N N . GLY A 1 161 ? 14.820 -2.374 -15.039 1.00 96.12 161 GLY A N 1
ATOM 1211 C CA . GLY A 1 161 ? 14.092 -1.833 -13.899 1.00 96.12 161 GLY A CA 1
ATOM 1212 C C . GLY A 1 161 ? 13.188 -2.883 -13.244 1.00 96.12 161 GLY A C 1
ATOM 1213 O O . GLY A 1 161 ? 12.646 -3.767 -13.912 1.00 96.12 161 GLY A O 1
ATOM 1214 N N . GLY A 1 162 ? 13.026 -2.787 -11.927 1.00 96.50 162 GLY A N 1
ATOM 1215 C CA . GLY A 1 162 ? 12.164 -3.680 -11.155 1.00 96.50 162 GLY A CA 1
ATOM 1216 C C . GLY A 1 162 ? 10.684 -3.389 -11.391 1.00 96.50 162 GLY A C 1
ATOM 1217 O O . GLY A 1 162 ? 10.312 -2.258 -11.684 1.00 96.50 162 GLY A O 1
ATOM 1218 N N . ALA A 1 163 ? 9.811 -4.384 -11.254 1.00 96.88 163 ALA A N 1
ATOM 1219 C CA . ALA A 1 163 ? 8.365 -4.148 -11.297 1.00 96.88 163 ALA A CA 1
ATOM 1220 C C . ALA A 1 163 ? 7.896 -3.319 -10.085 1.00 96.88 163 ALA A C 1
ATOM 1222 O O . ALA A 1 163 ? 8.485 -3.407 -9.012 1.00 96.88 163 ALA A O 1
ATOM 1223 N N . GLY A 1 164 ? 6.836 -2.529 -10.232 1.00 96.62 164 GLY A N 1
ATOM 1224 C CA . GLY A 1 164 ? 6.131 -1.929 -9.104 1.00 96.62 164 GLY A CA 1
ATOM 1225 C C . GLY A 1 164 ? 5.315 -2.970 -8.335 1.00 96.62 164 GLY A C 1
ATOM 1226 O O . GLY A 1 164 ? 4.863 -3.954 -8.914 1.00 96.62 164 GLY A O 1
ATOM 1227 N N . GLY A 1 165 ? 5.134 -2.754 -7.034 1.00 96.50 165 GLY A N 1
ATOM 1228 C CA . GLY A 1 165 ? 4.349 -3.631 -6.168 1.00 96.50 165 GLY A CA 1
ATOM 1229 C C . GLY A 1 165 ? 2.842 -3.454 -6.352 1.00 96.50 165 GLY A C 1
ATOM 1230 O O . GLY A 1 165 ? 2.371 -2.386 -6.745 1.00 96.50 165 GLY A O 1
ATOM 1231 N N . ASP A 1 166 ? 2.070 -4.483 -6.019 1.00 96.56 166 ASP A N 1
ATOM 1232 C CA . ASP A 1 166 ? 0.609 -4.446 -6.116 1.00 96.56 166 ASP A CA 1
ATOM 1233 C C . ASP A 1 166 ? -0.042 -3.931 -4.821 1.00 96.56 166 ASP A C 1
ATOM 1235 O O . ASP A 1 166 ? 0.536 -4.017 -3.737 1.00 96.56 166 ASP A O 1
ATOM 1239 N N . VAL A 1 167 ? -1.285 -3.453 -4.897 1.00 96.88 167 VAL A N 1
ATOM 1240 C CA . VAL A 1 167 ? -2.163 -3.297 -3.727 1.00 96.88 167 VAL A CA 1
ATOM 1241 C C . VAL A 1 167 ? -3.297 -4.306 -3.816 1.00 96.88 167 VAL A C 1
ATOM 1243 O O . VAL A 1 167 ? -4.046 -4.314 -4.788 1.00 96.88 167 VAL A O 1
ATOM 1246 N N . LEU A 1 168 ? -3.471 -5.119 -2.780 1.00 97.06 168 LEU A N 1
ATOM 1247 C CA . LEU A 1 168 ? -4.490 -6.152 -2.689 1.00 97.06 168 LEU A CA 1
ATOM 1248 C C . LEU A 1 168 ? -5.364 -5.922 -1.449 1.00 97.06 168 LEU A C 1
ATOM 1250 O O . LEU A 1 168 ? -4.900 -6.052 -0.316 1.00 97.06 168 LEU A O 1
ATOM 1254 N N . LEU A 1 169 ? -6.638 -5.592 -1.645 1.00 97.38 169 LEU A N 1
ATOM 1255 C CA . LEU A 1 169 ? -7.606 -5.383 -0.569 1.00 97.38 169 LEU A CA 1
ATOM 1256 C C . LEU A 1 169 ? -8.662 -6.483 -0.590 1.00 97.38 169 LEU A C 1
ATOM 1258 O O . LEU A 1 169 ? -9.404 -6.612 -1.564 1.00 97.38 169 LEU A O 1
ATOM 1262 N N . TYR A 1 170 ? -8.763 -7.228 0.508 1.00 97.31 170 TYR A N 1
ATOM 1263 C CA . TYR A 1 170 ? -9.734 -8.302 0.677 1.00 97.31 170 TYR A CA 1
ATOM 1264 C C . TYR A 1 170 ? -10.566 -8.092 1.939 1.00 97.31 170 TYR A C 1
ATOM 1266 O O . TYR A 1 170 ? -10.025 -7.950 3.038 1.00 97.31 170 TYR A O 1
ATOM 1274 N N . GLY A 1 171 ? -11.889 -8.126 1.794 1.00 96.94 171 GLY A N 1
ATOM 1275 C CA . GLY A 1 171 ? -12.799 -7.972 2.926 1.00 96.94 171 GLY A CA 1
ATOM 1276 C C . GLY A 1 171 ? -14.248 -8.305 2.615 1.00 96.94 171 GLY A C 1
ATOM 1277 O O . GLY A 1 171 ? -14.574 -8.736 1.514 1.00 96.94 171 GLY A O 1
ATOM 1278 N N . TYR A 1 172 ? -15.143 -8.113 3.583 1.00 95.62 172 TYR A N 1
ATOM 1279 C CA . TYR A 1 172 ? -16.587 -8.134 3.327 1.00 95.62 172 TYR A CA 1
ATOM 1280 C C . TYR A 1 172 ? -17.052 -6.771 2.831 1.00 95.62 172 TYR A C 1
ATOM 1282 O O . TYR A 1 172 ? -17.767 -6.695 1.836 1.00 95.62 172 TYR A O 1
ATOM 1290 N N . THR A 1 173 ? -16.618 -5.707 3.507 1.00 96.19 173 THR A N 1
ATOM 1291 C CA . THR A 1 173 ? -16.904 -4.321 3.139 1.00 96.19 173 THR A CA 1
ATOM 1292 C C . THR A 1 173 ? -15.607 -3.559 2.897 1.00 96.19 173 THR A C 1
ATOM 1294 O O . THR A 1 173 ? -14.728 -3.553 3.754 1.00 96.19 173 THR A O 1
ATOM 1297 N N . ILE A 1 174 ? -15.489 -2.890 1.751 1.00 96.94 174 ILE A N 1
ATOM 1298 C CA . ILE A 1 174 ? -14.360 -2.012 1.432 1.00 96.94 174 ILE A CA 1
ATOM 1299 C C . ILE A 1 174 ? -14.896 -0.637 1.032 1.00 96.94 174 ILE A C 1
ATOM 1301 O O . ILE A 1 174 ? -15.649 -0.510 0.072 1.00 96.94 174 ILE A O 1
ATOM 1305 N N . LEU A 1 175 ? -14.516 0.402 1.768 1.00 96.56 175 LEU A N 1
ATOM 1306 C CA . LEU A 1 175 ? -14.894 1.790 1.518 1.00 96.56 175 LEU A CA 1
ATOM 1307 C C . LEU A 1 175 ? -13.625 2.604 1.251 1.00 96.56 175 LEU A C 1
ATOM 1309 O O . LEU A 1 175 ? -12.760 2.700 2.117 1.00 96.56 175 LEU A O 1
ATOM 1313 N N . ASN A 1 176 ? -13.513 3.197 0.067 1.00 97.31 176 ASN A N 1
ATOM 1314 C CA . ASN A 1 176 ? -12.424 4.093 -0.295 1.00 97.31 176 ASN A CA 1
ATOM 1315 C C . ASN A 1 176 ? -12.943 5.510 -0.537 1.00 97.31 176 ASN A C 1
ATOM 1317 O O . ASN A 1 176 ? -13.627 5.769 -1.521 1.00 97.31 176 ASN A O 1
ATOM 1321 N N . GLU A 1 177 ? -12.564 6.425 0.340 1.00 96.19 177 GLU A N 1
ATOM 1322 C CA . GLU A 1 177 ? -12.740 7.873 0.200 1.00 96.19 177 GLU A CA 1
ATOM 1323 C C . GLU A 1 177 ? -11.398 8.571 -0.082 1.00 96.19 177 GLU A C 1
ATOM 1325 O O . GLU A 1 177 ? -11.383 9.705 -0.555 1.00 96.19 177 GLU A O 1
ATOM 1330 N N . GLY A 1 178 ? -10.279 7.896 0.210 1.00 97.06 178 GLY A N 1
ATOM 1331 C CA . GLY A 1 178 ? -8.914 8.380 0.013 1.00 97.06 178 GLY A CA 1
ATOM 1332 C C . GLY A 1 178 ? -8.275 7.924 -1.299 1.00 97.06 178 GLY A C 1
ATOM 1333 O O . GLY A 1 178 ? -8.942 7.751 -2.319 1.00 97.06 178 GLY A O 1
ATOM 1334 N N . THR A 1 179 ? -6.954 7.737 -1.286 1.00 97.62 179 THR A N 1
ATOM 1335 C CA . THR A 1 179 ? -6.164 7.318 -2.457 1.00 97.62 179 THR A CA 1
ATOM 1336 C C . THR A 1 179 ? -5.598 5.912 -2.283 1.00 97.62 179 THR A C 1
ATOM 1338 O O . THR A 1 179 ? -5.024 5.601 -1.240 1.00 97.62 179 THR A O 1
ATOM 1341 N N . ILE A 1 180 ? -5.726 5.082 -3.319 1.00 97.75 180 ILE A N 1
ATOM 1342 C CA . ILE A 1 180 ? -5.111 3.755 -3.417 1.00 97.75 180 ILE A CA 1
ATOM 1343 C C . ILE A 1 180 ? -4.313 3.684 -4.722 1.00 97.75 180 ILE A C 1
ATOM 1345 O O . ILE A 1 180 ? -4.897 3.873 -5.790 1.00 97.75 180 ILE A O 1
ATOM 1349 N N . THR A 1 181 ? -3.014 3.392 -4.651 1.00 97.12 181 THR A N 1
ATOM 1350 C CA . THR A 1 181 ? -2.132 3.406 -5.827 1.00 97.12 181 THR A CA 1
ATOM 1351 C C . THR A 1 181 ? -1.200 2.192 -5.872 1.00 97.12 181 THR A C 1
ATOM 1353 O O . THR A 1 181 ? -0.523 1.885 -4.891 1.00 97.12 181 THR A O 1
ATOM 1356 N N . GLY A 1 182 ? -1.147 1.510 -7.019 1.00 96.44 182 GLY A N 1
ATOM 1357 C CA . GLY A 1 182 ? -0.129 0.493 -7.308 1.00 96.44 182 GLY A CA 1
ATOM 1358 C C . GLY A 1 182 ? 1.256 1.119 -7.518 1.00 96.44 182 GLY A C 1
ATOM 1359 O O . GLY A 1 182 ? 1.375 2.277 -7.915 1.00 96.44 182 GLY A O 1
ATOM 1360 N N . GLY A 1 183 ? 2.319 0.363 -7.267 1.00 96.62 183 GLY A N 1
ATOM 1361 C CA . GLY A 1 183 ? 3.691 0.848 -7.386 1.00 96.62 183 GLY A CA 1
ATOM 1362 C C . GLY A 1 183 ? 4.080 1.148 -8.831 1.00 96.62 183 GLY A C 1
ATOM 1363 O O . GLY A 1 183 ? 3.697 0.427 -9.744 1.00 96.62 183 GLY A O 1
ATOM 1364 N N . GLN A 1 184 ? 4.869 2.188 -9.080 1.00 96.25 184 GLN A N 1
ATOM 1365 C CA . GLN A 1 184 ? 5.400 2.441 -10.425 1.00 96.25 184 GLN A CA 1
ATOM 1366 C C . GLN A 1 184 ? 6.482 1.421 -10.790 1.00 96.25 184 GLN A C 1
ATOM 1368 O O . GLN A 1 184 ? 7.228 0.982 -9.918 1.00 96.25 184 GLN A O 1
ATOM 1373 N N . GLY A 1 185 ? 6.589 1.063 -12.066 1.00 95.69 185 GLY A N 1
ATOM 1374 C CA . GLY A 1 185 ? 7.709 0.285 -12.576 1.00 95.69 185 GLY A CA 1
ATOM 1375 C C . GLY A 1 185 ? 9.008 1.090 -12.552 1.00 95.69 185 GLY A C 1
ATOM 1376 O O . GLY A 1 185 ? 9.027 2.286 -12.840 1.00 95.69 185 GLY A O 1
ATOM 1377 N N . GLY A 1 186 ? 10.108 0.431 -12.213 1.00 95.19 186 GLY A N 1
ATOM 1378 C CA . GLY A 1 186 ? 11.442 1.011 -12.215 1.00 95.19 186 GLY A CA 1
ATOM 1379 C C . GLY A 1 186 ? 11.970 1.217 -13.631 1.00 95.19 186 GLY A C 1
ATOM 1380 O O . GLY A 1 186 ? 11.610 0.496 -14.562 1.00 95.19 186 GLY A O 1
ATOM 1381 N N . ARG A 1 187 ? 12.848 2.201 -13.811 1.00 94.94 187 ARG A N 1
ATOM 1382 C CA . ARG A 1 187 ? 13.460 2.492 -15.113 1.00 94.94 187 ARG A CA 1
ATOM 1383 C C . ARG A 1 187 ? 14.732 1.665 -15.334 1.00 94.94 187 ARG A C 1
ATOM 1385 O O . ARG A 1 187 ? 15.520 1.507 -14.404 1.00 94.94 187 ARG A O 1
ATOM 1392 N N . GLY A 1 188 ? 14.924 1.169 -16.556 1.00 94.00 188 GLY A N 1
ATOM 1393 C CA . GLY A 1 188 ? 16.186 0.588 -17.026 1.00 94.00 188 GLY A CA 1
ATOM 1394 C C . GLY A 1 188 ? 16.927 1.568 -17.935 1.00 94.00 188 GLY A C 1
ATOM 1395 O O . GLY A 1 188 ? 16.312 2.156 -18.822 1.00 94.00 188 GLY A O 1
ATOM 1396 N N . ASP A 1 189 ? 18.222 1.771 -17.711 1.00 93.69 189 ASP A N 1
ATOM 1397 C CA . ASP A 1 189 ? 19.059 2.681 -18.499 1.00 93.69 189 ASP A CA 1
ATOM 1398 C C . ASP A 1 189 ? 20.381 2.004 -18.904 1.00 93.69 189 ASP A C 1
ATOM 1400 O O . ASP A 1 189 ? 21.186 1.653 -18.036 1.00 93.69 189 ASP A O 1
ATOM 1404 N N . ALA A 1 190 ? 20.575 1.780 -20.207 1.00 90.69 190 ALA A N 1
ATOM 1405 C CA . ALA A 1 190 ? 21.741 1.106 -20.779 1.00 90.69 190 ALA A CA 1
ATOM 1406 C C . ALA A 1 190 ? 22.611 2.069 -21.616 1.00 90.69 190 ALA A C 1
ATOM 1408 O O . ALA A 1 190 ? 22.099 2.927 -22.347 1.00 90.69 190 ALA A O 1
ATOM 1409 N N . PHE A 1 191 ? 23.944 1.944 -21.522 1.00 86.69 191 PHE A N 1
ATOM 1410 C CA . PHE A 1 191 ? 24.888 2.847 -22.196 1.00 86.69 191 PHE A CA 1
ATOM 1411 C C . PHE A 1 191 ? 25.991 2.146 -23.007 1.00 86.69 191 PHE A C 1
ATOM 1413 O O . PHE A 1 191 ? 26.812 1.406 -22.476 1.00 86.69 191 PHE A O 1
ATOM 1420 N N . ARG A 1 192 ? 26.169 2.666 -24.233 1.00 67.44 192 ARG A N 1
ATOM 1421 C CA . ARG A 1 192 ? 27.465 2.862 -24.922 1.00 67.44 192 ARG A CA 1
ATOM 1422 C C . ARG A 1 192 ? 28.160 1.682 -25.602 1.00 67.44 192 ARG A C 1
ATOM 1424 O O . ARG A 1 192 ? 29.299 1.860 -26.035 1.00 67.44 192 ARG A O 1
ATOM 1431 N N . GLU A 1 193 ? 27.490 0.571 -25.866 1.00 68.69 193 GLU A N 1
ATOM 1432 C CA . GLU A 1 193 ? 28.035 -0.432 -26.788 1.00 68.69 193 GLU A CA 1
ATOM 1433 C C . GLU A 1 193 ? 27.052 -0.761 -27.912 1.00 68.69 193 GLU A C 1
ATOM 1435 O O . GLU A 1 193 ? 25.845 -0.560 -27.791 1.00 68.69 193 GLU A O 1
ATOM 1440 N N . ARG A 1 194 ? 27.567 -1.273 -29.041 1.00 70.88 194 ARG A N 1
ATOM 1441 C CA . ARG A 1 194 ? 26.698 -2.048 -29.938 1.00 70.88 194 ARG A CA 1
ATOM 1442 C C . ARG A 1 194 ? 26.098 -3.152 -29.059 1.00 70.88 194 ARG A C 1
ATOM 1444 O O . ARG A 1 194 ? 26.854 -3.742 -28.293 1.00 70.88 194 ARG A O 1
ATOM 1451 N N . TRP A 1 195 ? 24.802 -3.436 -29.183 1.00 81.56 195 TRP A N 1
ATOM 1452 C CA . TRP A 1 195 ? 24.101 -4.501 -28.441 1.00 81.56 195 TRP A CA 1
ATOM 1453 C C . TRP A 1 195 ? 23.667 -4.189 -26.994 1.00 81.56 195 TRP A C 1
ATOM 1455 O O . TRP A 1 195 ? 23.481 -5.130 -26.219 1.00 81.56 195 TRP A O 1
ATOM 1465 N N . SER A 1 196 ? 23.477 -2.922 -26.613 1.00 88.19 196 SER A N 1
ATOM 1466 C CA . SER A 1 196 ? 22.840 -2.605 -25.329 1.00 88.19 196 SER A CA 1
ATOM 1467 C C . SER A 1 196 ? 21.341 -2.963 -25.303 1.00 88.19 196 SER A C 1
ATOM 1469 O O . SER A 1 196 ? 20.665 -3.009 -26.327 1.00 88.19 196 SER A O 1
ATOM 1471 N N . GLU A 1 197 ? 20.801 -3.290 -24.131 1.00 92.25 197 GLU A N 1
ATOM 1472 C CA . GLU A 1 197 ? 19.374 -3.573 -23.947 1.00 92.25 197 GLU A CA 1
ATOM 1473 C C . GLU A 1 197 ? 18.872 -2.898 -22.666 1.00 92.25 197 GLU A C 1
ATOM 1475 O O . GLU A 1 197 ? 19.432 -3.089 -21.587 1.00 92.25 197 GLU A O 1
ATOM 1480 N N . ALA A 1 198 ? 17.790 -2.134 -22.764 1.00 93.38 198 ALA A N 1
ATOM 1481 C CA . ALA A 1 198 ? 17.149 -1.481 -21.635 1.00 93.38 198 ALA A CA 1
ATOM 1482 C C . ALA A 1 198 ? 15.688 -1.919 -21.521 1.00 93.38 198 ALA A C 1
ATOM 1484 O O . ALA A 1 198 ? 14.908 -1.821 -22.468 1.00 93.38 198 ALA A O 1
ATOM 1485 N N . TYR A 1 199 ? 15.299 -2.363 -20.331 1.00 95.19 199 TYR A N 1
ATOM 1486 C CA . TYR A 1 199 ? 13.948 -2.813 -20.022 1.00 95.19 199 TYR A CA 1
ATOM 1487 C C . TYR A 1 199 ? 13.392 -2.024 -18.838 1.00 95.19 199 TYR A C 1
ATOM 1489 O O . TYR A 1 199 ? 13.980 -1.996 -17.756 1.00 95.19 199 TYR A O 1
ATOM 1497 N N . GLY A 1 200 ? 12.234 -1.402 -19.027 1.00 94.56 200 GLY A N 1
ATOM 1498 C CA . GLY A 1 200 ? 11.464 -0.827 -17.932 1.00 94.56 200 GLY A CA 1
ATOM 1499 C C . GLY A 1 200 ? 10.695 -1.910 -17.178 1.00 94.56 200 GLY A C 1
ATOM 1500 O O . GLY A 1 200 ? 10.190 -2.861 -17.777 1.00 94.56 200 GLY A O 1
ATOM 1501 N N . GLY A 1 201 ? 10.576 -1.767 -15.862 1.00 94.94 201 GLY A N 1
ATOM 1502 C CA . GLY A 1 201 ? 9.751 -2.647 -15.041 1.00 94.94 201 GLY A CA 1
ATOM 1503 C C . GLY A 1 201 ? 8.261 -2.393 -15.258 1.00 94.94 201 GLY A C 1
ATOM 1504 O O . GLY A 1 201 ? 7.855 -1.281 -15.585 1.00 94.94 201 GLY A O 1
ATOM 1505 N N . SER A 1 202 ? 7.411 -3.401 -15.084 1.00 95.44 202 SER A N 1
ATOM 1506 C CA . SER A 1 202 ? 5.958 -3.201 -15.149 1.00 95.44 202 SER A CA 1
ATOM 1507 C C . SER A 1 202 ? 5.447 -2.375 -13.967 1.00 95.44 202 SER A C 1
ATOM 1509 O O . SER A 1 202 ? 5.988 -2.471 -12.871 1.00 95.44 202 SER A O 1
ATOM 1511 N N . GLY A 1 203 ? 4.383 -1.602 -14.162 1.00 94.38 203 GLY A N 1
ATOM 1512 C CA . GLY A 1 203 ? 3.632 -0.991 -13.071 1.00 94.38 203 GLY A CA 1
ATOM 1513 C C . GLY A 1 203 ? 2.831 -2.027 -12.283 1.00 94.38 203 GLY A C 1
ATOM 1514 O O . GLY A 1 203 ? 2.394 -3.038 -12.831 1.00 94.38 203 GLY A O 1
ATOM 1515 N N . GLY A 1 204 ? 2.640 -1.764 -10.998 1.00 95.31 204 GLY A N 1
ATOM 1516 C CA . GLY A 1 204 ? 1.872 -2.591 -10.080 1.00 95.31 204 GLY A CA 1
ATOM 1517 C C . GLY A 1 204 ? 0.368 -2.383 -10.218 1.00 95.31 204 GLY A C 1
ATOM 1518 O O . GLY A 1 204 ? -0.117 -1.312 -10.586 1.00 95.31 204 GLY A O 1
ATOM 1519 N N . SER A 1 205 ? -0.395 -3.418 -9.926 1.00 95.56 205 SER A N 1
ATOM 1520 C CA . SER A 1 205 ? -1.848 -3.440 -10.026 1.00 95.56 205 SER A CA 1
ATOM 1521 C C . SER A 1 205 ? -2.517 -3.069 -8.704 1.00 95.56 205 SER A C 1
ATOM 1523 O O . SER A 1 205 ? -1.922 -3.141 -7.633 1.00 95.56 205 SER A O 1
ATOM 1525 N N . VAL A 1 206 ? -3.791 -2.695 -8.765 1.00 95.44 206 VAL A N 1
ATOM 1526 C CA . VAL A 1 206 ? -4.662 -2.581 -7.595 1.00 95.44 206 VAL A CA 1
ATOM 1527 C C . VAL A 1 206 ? -5.809 -3.567 -7.741 1.00 95.44 206 VAL A C 1
ATOM 1529 O O . VAL A 1 206 ? -6.511 -3.561 -8.747 1.00 95.44 206 VAL A O 1
ATOM 1532 N N . VAL A 1 207 ? -6.020 -4.400 -6.731 1.00 95.81 207 VAL A N 1
ATOM 1533 C CA . VAL A 1 207 ? -7.105 -5.376 -6.657 1.00 95.81 207 VAL A CA 1
ATOM 1534 C C . VAL A 1 207 ? -7.925 -5.074 -5.414 1.00 95.81 207 VAL A C 1
ATOM 1536 O O . VAL A 1 207 ? -7.434 -5.174 -4.292 1.00 95.81 207 VAL A O 1
ATOM 1539 N N . VAL A 1 208 ? -9.189 -4.722 -5.606 1.00 95.44 208 VAL A N 1
ATOM 1540 C CA . VAL A 1 208 ? -10.172 -4.549 -4.540 1.00 95.44 208 VAL A CA 1
ATOM 1541 C C . VAL A 1 208 ? -11.224 -5.632 -4.689 1.00 95.44 208 VAL A C 1
ATOM 1543 O O . VAL A 1 208 ? -12.003 -5.626 -5.641 1.00 95.44 208 VAL A O 1
ATOM 1546 N N . PHE A 1 209 ? -11.249 -6.553 -3.733 1.00 95.69 209 PHE A N 1
ATOM 1547 C CA . PHE A 1 209 ? -12.199 -7.651 -3.688 1.00 95.69 209 PHE A CA 1
ATOM 1548 C C . PHE A 1 209 ? -12.978 -7.611 -2.373 1.00 95.69 209 PHE A C 1
ATOM 1550 O O . PHE A 1 209 ? -12.482 -8.015 -1.317 1.00 95.69 209 PHE A O 1
ATOM 1557 N N . ALA A 1 210 ? -14.216 -7.122 -2.431 1.00 93.56 210 ALA A N 1
ATOM 1558 C CA . ALA A 1 210 ? -15.129 -7.162 -1.299 1.00 93.56 210 ALA A CA 1
ATOM 1559 C C . ALA A 1 210 ? -16.194 -8.237 -1.521 1.00 93.56 210 ALA A C 1
ATOM 1561 O O . ALA A 1 210 ? -16.815 -8.301 -2.573 1.00 93.56 210 ALA A O 1
ATOM 1562 N N . ARG A 1 211 ? -16.451 -9.083 -0.525 1.00 93.38 211 ARG A N 1
ATOM 1563 C CA . ARG A 1 211 ? -17.461 -10.141 -0.652 1.00 93.38 211 ARG A CA 1
ATOM 1564 C C . ARG A 1 211 ? -18.889 -9.595 -0.706 1.00 93.38 211 ARG A C 1
ATOM 1566 O O . ARG A 1 211 ? -19.722 -10.178 -1.387 1.00 93.38 211 ARG A O 1
ATOM 1573 N N . ASP A 1 212 ? -19.174 -8.530 0.038 1.00 91.44 212 ASP A N 1
ATOM 1574 C CA . ASP A 1 212 ? -20.513 -7.945 0.140 1.00 91.44 212 ASP A CA 1
ATOM 1575 C C . ASP A 1 212 ? -20.551 -6.570 -0.527 1.00 91.44 212 ASP A C 1
ATOM 1577 O O . ASP A 1 212 ? -21.169 -6.399 -1.575 1.00 91.44 212 ASP A O 1
ATOM 1581 N N . LYS A 1 213 ? -19.821 -5.593 0.016 1.00 91.44 213 LYS A N 1
ATOM 1582 C CA . LYS A 1 213 ? -19.908 -4.207 -0.445 1.00 91.44 213 LYS A CA 1
ATOM 1583 C C . LYS A 1 213 ? -18.547 -3.607 -0.755 1.00 91.44 213 LYS A C 1
ATOM 1585 O O . LYS A 1 213 ? -17.677 -3.579 0.107 1.00 91.44 213 LYS A O 1
ATOM 1590 N N . ALA A 1 214 ? -18.398 -3.007 -1.930 1.00 93.19 214 ALA A N 1
ATOM 1591 C CA . ALA A 1 214 ? -17.295 -2.101 -2.222 1.00 93.19 214 ALA A CA 1
ATOM 1592 C C . ALA A 1 214 ? -17.838 -0.723 -2.615 1.00 93.19 214 ALA A C 1
ATOM 1594 O O . ALA A 1 214 ? -18.742 -0.612 -3.436 1.00 93.19 214 ALA A O 1
ATOM 1595 N N . SER A 1 215 ? -17.300 0.347 -2.038 1.00 94.25 215 SER A N 1
ATOM 1596 C CA . SER A 1 215 ? -17.635 1.721 -2.411 1.00 94.25 215 SER A CA 1
ATOM 1597 C C . SER A 1 215 ? -16.361 2.513 -2.622 1.00 94.25 215 SER A C 1
ATOM 1599 O O . SER A 1 215 ? -15.509 2.526 -1.742 1.00 94.25 215 SER A O 1
ATOM 1601 N N . ASN A 1 216 ? -16.243 3.213 -3.742 1.00 94.56 216 ASN A N 1
ATOM 1602 C CA . ASN A 1 216 ? -15.137 4.121 -3.996 1.00 94.56 216 ASN A CA 1
ATOM 1603 C C . ASN A 1 216 ? -15.669 5.501 -4.392 1.00 94.56 216 ASN A C 1
ATOM 1605 O O . ASN A 1 216 ? -16.248 5.683 -5.462 1.00 94.56 216 ASN A O 1
ATOM 1609 N N . THR A 1 217 ? -15.461 6.465 -3.505 1.00 94.50 217 THR A N 1
ATOM 1610 C CA . THR A 1 217 ? -15.690 7.903 -3.693 1.00 94.50 217 THR A CA 1
ATOM 1611 C C . THR A 1 217 ? -14.365 8.669 -3.822 1.00 94.50 217 THR A C 1
ATOM 1613 O O . THR A 1 217 ? -14.385 9.839 -4.195 1.00 94.50 217 THR A O 1
ATOM 1616 N N . GLY A 1 218 ? -13.230 8.017 -3.533 1.00 94.94 218 GLY A N 1
ATOM 1617 C CA . GLY A 1 218 ? -11.872 8.554 -3.642 1.00 94.94 218 GLY A CA 1
ATOM 1618 C C . GLY A 1 218 ? -11.187 8.247 -4.980 1.00 94.94 218 GLY A C 1
ATOM 1619 O O . GLY A 1 218 ? -11.823 8.226 -6.031 1.00 94.94 218 GLY A O 1
ATOM 1620 N N . LYS A 1 219 ? -9.871 8.010 -4.961 1.00 95.44 219 LYS A N 1
ATOM 1621 C CA . LYS A 1 219 ? -9.062 7.639 -6.136 1.00 95.44 219 LYS A CA 1
ATOM 1622 C C . LYS A 1 219 ? -8.493 6.228 -5.992 1.00 95.44 219 LYS A C 1
ATOM 1624 O O . LYS A 1 219 ? -7.924 5.893 -4.957 1.00 95.44 219 LYS A O 1
ATOM 1629 N N . ILE A 1 220 ? -8.581 5.441 -7.060 1.00 94.81 220 ILE A N 1
ATOM 1630 C CA . ILE A 1 220 ? -7.863 4.176 -7.228 1.00 94.81 220 ILE A CA 1
ATOM 1631 C C . ILE A 1 220 ? -7.074 4.253 -8.534 1.00 94.81 220 ILE A C 1
ATOM 1633 O O . ILE A 1 220 ? -7.657 4.537 -9.579 1.00 94.81 220 ILE A O 1
ATOM 1637 N N . ALA A 1 221 ? -5.766 4.014 -8.495 1.00 93.81 221 ALA A N 1
ATOM 1638 C CA . ALA A 1 221 ? -4.928 4.034 -9.686 1.00 93.81 221 ALA A CA 1
ATOM 1639 C C . ALA A 1 221 ? -3.927 2.878 -9.721 1.00 93.81 221 ALA A C 1
ATOM 1641 O O . ALA A 1 221 ? -3.329 2.534 -8.706 1.00 93.81 221 ALA A O 1
ATOM 1642 N N . SER A 1 222 ? -3.707 2.288 -10.891 1.00 93.19 222 SER A N 1
ATOM 1643 C CA . SER A 1 222 ? -2.587 1.361 -11.066 1.00 93.19 222 SER A CA 1
ATOM 1644 C C . SER A 1 222 ? -1.256 2.108 -11.154 1.00 93.19 222 SER A C 1
ATOM 1646 O O . SER A 1 222 ? -1.212 3.325 -11.310 1.00 93.19 222 SER A O 1
ATOM 1648 N N . GLY A 1 223 ? -0.148 1.386 -11.059 1.00 93.19 223 GLY A N 1
ATOM 1649 C CA . GLY A 1 223 ? 1.184 1.903 -11.318 1.00 93.19 223 GLY A CA 1
ATOM 1650 C C . GLY A 1 223 ? 1.448 2.099 -12.808 1.00 93.19 223 GLY A C 1
ATOM 1651 O O . GLY A 1 223 ? 1.038 1.287 -13.640 1.00 93.19 223 GLY A O 1
ATOM 1652 N N . ALA A 1 224 ? 2.164 3.167 -13.153 1.00 91.56 224 ALA A N 1
ATOM 1653 C CA . ALA A 1 224 ? 2.716 3.334 -14.494 1.00 91.56 224 ALA A CA 1
ATOM 1654 C C . ALA A 1 224 ? 3.844 2.319 -14.740 1.00 91.56 224 ALA A C 1
ATOM 1656 O O . ALA A 1 224 ? 4.533 1.917 -13.802 1.00 91.56 224 ALA A O 1
ATOM 1657 N N . GLY A 1 225 ? 4.041 1.921 -15.997 1.00 91.06 225 GLY A N 1
ATOM 1658 C CA . GLY A 1 225 ? 5.236 1.181 -16.398 1.00 91.06 225 GLY A CA 1
ATOM 1659 C C . GLY A 1 225 ? 6.489 2.051 -16.296 1.00 91.06 225 GLY A C 1
ATOM 1660 O O . GLY A 1 225 ? 6.421 3.270 -16.435 1.00 91.06 225 GLY A O 1
ATOM 1661 N N . GLY A 1 226 ? 7.631 1.423 -16.049 1.00 91.38 226 GLY A N 1
ATOM 1662 C CA . GLY A 1 226 ? 8.925 2.085 -16.010 1.00 91.38 226 GLY A CA 1
ATOM 1663 C C . GLY A 1 226 ? 9.450 2.411 -17.404 1.00 91.38 226 GLY A C 1
ATOM 1664 O O . GLY A 1 226 ? 9.185 1.694 -18.373 1.00 91.38 226 GLY A O 1
ATOM 1665 N N . GLY A 1 227 ? 10.229 3.486 -17.499 1.00 91.19 227 GLY A N 1
ATOM 1666 C CA . GLY A 1 227 ? 10.919 3.853 -18.733 1.00 91.19 227 GLY A CA 1
ATOM 1667 C C . GLY A 1 227 ? 12.048 2.880 -19.085 1.00 91.19 227 GLY A C 1
ATOM 1668 O O . GLY A 1 227 ? 12.592 2.189 -18.222 1.00 91.19 227 GLY A O 1
ATOM 1669 N N . ALA A 1 228 ? 12.430 2.869 -20.354 1.00 91.44 228 ALA A N 1
ATOM 1670 C CA . ALA A 1 228 ? 13.649 2.235 -20.830 1.00 91.44 228 ALA A CA 1
ATOM 1671 C C . ALA A 1 228 ? 14.422 3.267 -21.645 1.00 91.44 228 ALA A C 1
ATOM 1673 O O . ALA A 1 228 ? 13.835 3.891 -22.524 1.00 91.44 228 ALA A O 1
ATOM 1674 N N . ILE A 1 229 ? 15.703 3.463 -21.341 1.00 90.69 229 ILE A N 1
ATOM 1675 C CA . ILE A 1 229 ? 16.585 4.297 -22.157 1.00 90.69 229 ILE A CA 1
ATOM 1676 C C . ILE A 1 229 ? 17.751 3.448 -22.621 1.00 90.69 229 ILE A C 1
ATOM 1678 O O . ILE A 1 229 ? 18.450 2.851 -21.808 1.00 90.69 229 ILE A O 1
ATOM 1682 N N . ASP A 1 230 ? 17.960 3.433 -23.928 1.00 86.31 230 ASP A N 1
ATOM 1683 C CA . ASP A 1 230 ? 19.168 2.912 -24.535 1.00 86.31 230 ASP A CA 1
ATOM 1684 C C . ASP A 1 230 ? 19.828 4.017 -25.365 1.00 86.31 230 ASP A C 1
ATOM 1686 O O . ASP A 1 230 ? 19.165 4.709 -26.133 1.00 86.31 230 ASP A O 1
ATOM 1690 N N . ASN A 1 231 ? 21.132 4.214 -25.169 1.00 83.75 231 ASN A N 1
ATOM 1691 C CA . ASN A 1 231 ? 21.921 5.214 -25.892 1.00 83.75 231 ASN A CA 1
ATOM 1692 C C . ASN A 1 231 ? 22.781 4.597 -27.015 1.00 83.75 231 ASN A C 1
ATOM 1694 O O . ASN A 1 231 ? 23.638 5.289 -27.571 1.00 83.75 231 ASN A O 1
ATOM 1698 N N . GLY A 1 232 ? 22.625 3.297 -27.287 1.00 79.94 232 GLY A N 1
ATOM 1699 C CA . GLY A 1 232 ? 23.275 2.573 -28.383 1.00 79.94 232 GLY A CA 1
ATOM 1700 C C . GLY A 1 232 ? 22.323 2.223 -29.536 1.00 79.94 232 GLY A C 1
ATOM 1701 O O . GLY A 1 232 ? 21.193 2.692 -29.593 1.00 79.94 232 GLY A O 1
ATOM 1702 N N . ASP A 1 233 ? 22.784 1.359 -30.447 1.00 80.94 233 ASP A N 1
ATOM 1703 C CA . ASP A 1 233 ? 21.968 0.765 -31.530 1.00 80.94 233 ASP A CA 1
ATOM 1704 C C . ASP A 1 233 ? 21.082 -0.400 -31.023 1.00 80.94 233 ASP A C 1
ATOM 1706 O O . ASP A 1 233 ? 20.769 -1.334 -31.768 1.00 80.94 233 ASP A O 1
ATOM 1710 N N . GLY A 1 234 ? 20.805 -0.441 -29.724 1.00 83.56 234 GLY A N 1
ATOM 1711 C CA . GLY A 1 234 ? 20.196 -1.575 -29.057 1.00 83.56 234 GLY A CA 1
ATOM 1712 C C . GLY A 1 234 ? 18.683 -1.437 -28.884 1.00 83.56 234 GLY A C 1
ATOM 1713 O O . GLY A 1 234 ? 17.998 -0.780 -29.669 1.00 83.56 234 GLY A O 1
ATOM 1714 N N . VAL A 1 235 ? 18.132 -2.151 -27.899 1.00 89.44 235 VAL A N 1
ATOM 1715 C CA . VAL A 1 235 ? 16.679 -2.280 -27.706 1.00 89.44 235 VAL A CA 1
ATOM 1716 C C . VAL A 1 235 ? 16.246 -1.613 -26.406 1.00 89.44 235 VAL A C 1
ATOM 1718 O O . VAL A 1 235 ? 16.641 -2.052 -25.329 1.00 89.44 235 VAL A O 1
ATOM 1721 N N . ALA A 1 236 ? 15.354 -0.625 -26.496 1.00 90.25 236 ALA A N 1
ATOM 1722 C CA . ALA A 1 236 ? 14.662 -0.036 -25.352 1.00 90.25 236 ALA A CA 1
ATOM 1723 C C . ALA A 1 236 ? 13.194 -0.492 -25.320 1.00 90.25 236 ALA A C 1
ATOM 1725 O O . ALA A 1 236 ? 12.402 -0.164 -26.203 1.00 90.25 236 ALA A O 1
ATOM 1726 N N . ILE A 1 237 ? 12.808 -1.263 -24.300 1.00 91.19 237 ILE A N 1
ATOM 1727 C CA . ILE A 1 237 ? 11.429 -1.734 -24.114 1.00 91.19 237 ILE A CA 1
ATOM 1728 C C . ILE A 1 237 ? 10.880 -1.175 -22.798 1.00 91.19 237 ILE A C 1
ATOM 1730 O O . ILE A 1 237 ? 11.224 -1.675 -21.724 1.00 91.19 237 ILE A O 1
ATOM 1734 N N . PRO A 1 238 ? 9.994 -0.164 -22.843 1.00 89.62 238 PRO A N 1
ATOM 1735 C CA . PRO A 1 238 ? 9.384 0.358 -21.632 1.00 89.62 238 PRO A CA 1
ATOM 1736 C C . PRO A 1 238 ? 8.391 -0.653 -21.048 1.00 89.62 238 PRO A C 1
ATOM 1738 O O . PRO A 1 238 ? 7.761 -1.426 -21.784 1.00 89.62 238 PRO A O 1
ATOM 1741 N N . GLY A 1 239 ? 8.238 -0.630 -19.727 1.00 89.88 239 GLY A N 1
ATOM 1742 C CA . GLY A 1 239 ? 7.433 -1.588 -18.980 1.00 89.88 239 GLY A CA 1
ATOM 1743 C C . GLY A 1 239 ? 5.932 -1.446 -19.226 1.00 89.88 239 GLY A C 1
ATOM 1744 O O . GLY A 1 239 ? 5.434 -0.383 -19.598 1.00 89.88 239 GLY A O 1
ATOM 1745 N N . GLY A 1 240 ? 5.192 -2.537 -19.030 1.00 88.56 240 GLY A N 1
ATOM 1746 C CA . GLY A 1 240 ? 3.728 -2.519 -19.086 1.00 88.56 240 GLY A CA 1
ATOM 1747 C C . GLY A 1 240 ? 3.119 -1.725 -17.928 1.00 88.56 240 GLY A C 1
ATOM 1748 O O . GLY A 1 240 ? 3.732 -1.593 -16.874 1.00 88.56 240 GLY A O 1
ATOM 1749 N N . VAL A 1 241 ? 1.910 -1.207 -18.112 1.00 90.31 241 VAL A N 1
ATOM 1750 C CA . VAL A 1 241 ? 1.153 -0.544 -17.040 1.00 90.31 241 VAL A CA 1
ATOM 1751 C C . VAL A 1 241 ? 0.472 -1.576 -16.144 1.00 90.31 241 VAL A C 1
ATOM 1753 O O . VAL A 1 241 ? 0.173 -2.686 -16.590 1.00 90.31 241 VAL A O 1
ATOM 1756 N N . GLY A 1 242 ? 0.230 -1.211 -14.887 1.00 88.50 242 GLY A N 1
ATOM 1757 C CA . GLY A 1 242 ? -0.540 -2.040 -13.972 1.00 88.50 242 GLY A CA 1
ATOM 1758 C C . GLY A 1 242 ? -2.040 -1.980 -14.253 1.00 88.50 242 GLY A C 1
ATOM 1759 O O . GLY A 1 242 ? -2.544 -1.091 -14.944 1.00 88.50 242 GLY A O 1
ATOM 1760 N N . ASN A 1 243 ? -2.769 -2.894 -13.629 1.00 89.19 243 ASN A N 1
ATOM 1761 C CA . ASN A 1 243 ? -4.208 -3.068 -13.780 1.00 89.19 243 ASN A CA 1
ATOM 1762 C C . ASN A 1 243 ? -4.977 -2.550 -12.553 1.00 89.19 243 ASN A C 1
ATOM 1764 O O . ASN A 1 243 ? -4.442 -2.559 -11.451 1.00 89.19 243 ASN A O 1
ATOM 1768 N N . VAL A 1 244 ? -6.244 -2.149 -12.696 1.00 89.50 244 VAL A N 1
ATOM 1769 C CA . VAL A 1 244 ? -7.140 -1.913 -11.544 1.00 89.50 244 VAL A CA 1
ATOM 1770 C C . VAL A 1 244 ? -8.324 -2.862 -11.627 1.00 89.50 244 VAL A C 1
ATOM 1772 O O . VAL A 1 244 ? -9.026 -2.817 -12.627 1.00 89.50 244 VAL A O 1
ATOM 1775 N N . THR A 1 245 ? -8.565 -3.661 -10.580 1.00 90.50 245 THR A N 1
ATOM 1776 C CA . THR A 1 245 ? -9.797 -4.441 -10.367 1.00 90.50 245 THR A CA 1
ATOM 1777 C C . THR A 1 245 ? -10.545 -3.961 -9.149 1.00 90.50 245 THR A C 1
ATOM 1779 O O . THR A 1 245 ? -9.969 -3.749 -8.086 1.00 90.50 245 THR A O 1
ATOM 1782 N N . PHE A 1 246 ? -11.856 -3.838 -9.311 1.00 87.75 246 PHE A N 1
ATOM 1783 C CA . PHE A 1 246 ? -12.783 -3.477 -8.256 1.00 87.75 246 PHE A CA 1
ATOM 1784 C C . PHE A 1 246 ? -14.006 -4.380 -8.369 1.00 87.75 246 PHE A C 1
ATOM 1786 O O . PHE A 1 246 ? -14.727 -4.287 -9.354 1.00 87.75 246 PHE A O 1
ATOM 1793 N N . SER A 1 247 ? -14.197 -5.284 -7.409 1.00 89.00 247 SER A N 1
ATOM 1794 C CA . SER A 1 247 ? -15.209 -6.343 -7.462 1.00 89.00 247 SER A CA 1
ATOM 1795 C C . SER A 1 247 ? -15.920 -6.485 -6.122 1.00 89.00 247 SER A C 1
ATOM 1797 O O . SER A 1 247 ? -15.268 -6.617 -5.083 1.00 89.00 247 SER A O 1
ATOM 1799 N N . ALA A 1 248 ? -17.255 -6.495 -6.158 1.00 87.69 248 ALA A N 1
ATOM 1800 C CA . ALA A 1 248 ? -18.111 -6.825 -5.025 1.00 87.69 248 ALA A CA 1
ATOM 1801 C C . ALA A 1 248 ? -19.528 -7.201 -5.452 1.00 87.69 248 ALA A C 1
ATOM 1803 O O . ALA A 1 248 ? -19.981 -6.753 -6.505 1.00 87.69 248 ALA A O 1
ATOM 1804 N N . LEU A 1 249 ? -20.249 -7.913 -4.576 1.00 81.88 249 LEU A N 1
ATOM 1805 C CA . LEU A 1 249 ? -21.676 -8.205 -4.760 1.00 81.88 249 LEU A CA 1
ATOM 1806 C C . LEU A 1 249 ? -22.497 -6.909 -4.914 1.00 81.88 249 LEU A C 1
ATOM 1808 O O . LEU A 1 249 ? -23.408 -6.820 -5.737 1.00 81.88 249 LEU A O 1
ATOM 1812 N N . SER A 1 250 ? -22.145 -5.883 -4.136 1.00 86.00 250 SER A N 1
ATOM 1813 C CA . SER A 1 250 ? -22.682 -4.527 -4.206 1.00 86.00 250 SER A CA 1
ATOM 1814 C C . SER A 1 250 ? -21.542 -3.520 -4.357 1.00 86.00 250 SER A C 1
ATOM 1816 O O . SER A 1 250 ? -20.879 -3.146 -3.388 1.00 86.00 250 SER A O 1
ATOM 1818 N N . ALA A 1 251 ? -21.295 -3.083 -5.590 1.00 86.69 251 ALA A N 1
ATOM 1819 C CA . ALA A 1 251 ? -20.262 -2.106 -5.914 1.00 86.69 251 ALA A CA 1
ATOM 1820 C C . ALA A 1 251 ? -20.875 -0.715 -6.165 1.00 86.69 251 ALA A C 1
ATOM 1822 O O . ALA A 1 251 ? -21.863 -0.580 -6.883 1.00 86.69 251 ALA A O 1
ATOM 1823 N N . THR A 1 252 ? -20.293 0.338 -5.590 1.00 86.00 252 THR A N 1
ATOM 1824 C CA . THR A 1 252 ? -20.618 1.741 -5.895 1.00 86.00 252 THR A CA 1
ATOM 1825 C C . THR A 1 252 ? -19.344 2.494 -6.253 1.00 86.00 252 THR A C 1
ATOM 1827 O O . THR A 1 252 ? -18.396 2.523 -5.474 1.00 86.00 252 THR A O 1
ATOM 1830 N N . GLN A 1 253 ? -19.328 3.129 -7.421 1.00 89.50 253 GLN A N 1
ATOM 1831 C CA . GLN A 1 253 ? -18.201 3.913 -7.916 1.00 89.50 253 GLN A CA 1
ATOM 1832 C C . GLN A 1 253 ? -18.673 5.341 -8.205 1.00 89.50 253 GLN A C 1
ATOM 1834 O O . GLN A 1 253 ? -19.473 5.557 -9.110 1.00 89.50 253 GLN A O 1
ATOM 1839 N N . SER A 1 254 ? -18.180 6.312 -7.439 1.00 86.56 254 SER A N 1
ATOM 1840 C CA . SER A 1 254 ? -18.405 7.751 -7.661 1.00 86.56 254 SER A CA 1
ATOM 1841 C C . SER A 1 254 ? -17.125 8.588 -7.519 1.00 86.56 254 SER A C 1
ATOM 1843 O O . SER A 1 254 ? -17.172 9.818 -7.504 1.00 86.56 254 SER A O 1
ATOM 1845 N N . GLY A 1 255 ? -15.990 7.918 -7.325 1.00 89.69 255 GLY A N 1
ATOM 1846 C CA . GLY A 1 255 ? -14.654 8.495 -7.350 1.00 89.69 255 GLY A CA 1
ATOM 1847 C C . GLY A 1 255 ? -13.974 8.304 -8.708 1.00 89.69 255 GLY A C 1
ATOM 1848 O O . GLY A 1 255 ? -14.633 8.068 -9.720 1.00 89.69 255 GLY A O 1
ATOM 1849 N N . VAL A 1 256 ? -12.642 8.312 -8.713 1.00 88.56 256 VAL A N 1
ATOM 1850 C CA . VAL A 1 256 ? -11.805 8.061 -9.897 1.00 88.56 256 VAL A CA 1
ATOM 1851 C C . VAL A 1 256 ? -11.230 6.644 -9.843 1.00 88.56 256 VAL A C 1
ATOM 1853 O O . VAL A 1 256 ? -10.667 6.241 -8.823 1.00 88.56 256 VAL A O 1
ATOM 1856 N N . ILE A 1 257 ? -11.343 5.903 -10.947 1.00 89.06 257 ILE A N 1
ATOM 1857 C CA . ILE A 1 257 ? -10.539 4.707 -11.228 1.00 89.06 257 ILE A CA 1
ATOM 1858 C C . ILE A 1 257 ? -9.694 5.017 -12.461 1.00 89.06 257 ILE A C 1
ATOM 1860 O O . ILE A 1 257 ? -10.239 5.371 -13.503 1.00 89.06 257 ILE A O 1
ATOM 1864 N N . GLN A 1 258 ? -8.375 4.900 -12.334 1.00 86.94 258 GLN A N 1
ATOM 1865 C CA . GLN A 1 258 ? -7.429 5.245 -13.390 1.00 86.94 258 GLN A CA 1
ATOM 1866 C C . GLN A 1 258 ? -6.462 4.085 -13.646 1.00 86.94 258 GLN A C 1
ATOM 1868 O O . GLN A 1 258 ? -5.657 3.731 -12.787 1.00 86.94 258 GLN A O 1
ATOM 1873 N N . GLY A 1 259 ? -6.497 3.520 -14.851 1.00 80.12 259 GLY A N 1
ATOM 1874 C CA . GLY A 1 259 ? -5.339 2.799 -15.373 1.00 80.12 259 GLY A CA 1
ATOM 1875 C C . GLY A 1 259 ? -4.287 3.829 -15.770 1.00 80.12 259 GLY A C 1
ATOM 1876 O O . GLY A 1 259 ? -4.600 4.753 -16.521 1.00 80.12 259 GLY A O 1
ATOM 1877 N N . ASN A 1 260 ? -3.067 3.735 -15.243 1.00 77.12 260 ASN A N 1
ATOM 1878 C CA . ASN A 1 260 ? -2.000 4.595 -15.746 1.00 77.12 260 ASN A CA 1
ATOM 1879 C C . ASN A 1 260 ? -1.652 4.191 -17.181 1.00 77.12 260 ASN A C 1
ATOM 1881 O O . ASN A 1 260 ? -1.672 3.009 -17.515 1.00 77.12 260 ASN A O 1
ATOM 1885 N N . ILE A 1 261 ? -1.361 5.178 -18.026 1.00 61.62 261 ILE A N 1
ATOM 1886 C CA . ILE A 1 261 ? -0.928 4.966 -19.409 1.00 61.62 261 ILE A CA 1
ATOM 1887 C C . ILE A 1 261 ? 0.601 4.943 -19.437 1.00 61.62 261 ILE A C 1
ATOM 1889 O O . ILE A 1 261 ? 1.273 5.510 -18.575 1.00 61.62 261 ILE A O 1
ATOM 1893 N N . LYS A 1 262 ? 1.146 4.175 -20.378 1.00 60.72 262 LYS A N 1
ATOM 1894 C CA . LYS A 1 262 ? 2.580 3.947 -20.525 1.00 60.72 262 LYS A CA 1
ATOM 1895 C C . LYS A 1 262 ? 3.254 5.279 -20.851 1.00 60.72 262 LYS A C 1
ATOM 1897 O O . LYS A 1 262 ? 2.952 5.861 -21.886 1.00 60.72 262 LYS A O 1
ATOM 1902 N N . ASP A 1 263 ? 4.167 5.735 -19.998 1.00 52.59 263 ASP A N 1
ATOM 1903 C CA . ASP A 1 263 ? 5.003 6.893 -20.312 1.00 52.59 263 ASP A CA 1
ATOM 1904 C C . ASP A 1 263 ? 6.084 6.447 -21.306 1.00 52.59 263 ASP A C 1
ATOM 1906 O O . ASP A 1 263 ? 7.154 5.962 -20.931 1.00 52.59 263 ASP A O 1
ATOM 1910 N N . SER A 1 264 ? 5.764 6.492 -22.601 1.00 49.44 264 SER A N 1
ATOM 1911 C CA . SER A 1 264 ? 6.730 6.232 -23.666 1.00 49.44 264 SER A CA 1
ATOM 1912 C C . SER A 1 264 ? 7.584 7.477 -23.878 1.00 49.44 264 SER A C 1
ATOM 1914 O O . SER A 1 264 ? 7.452 8.173 -24.882 1.00 49.44 264 SER A O 1
ATOM 1916 N N . THR A 1 265 ? 8.479 7.765 -22.937 1.00 47.97 265 THR A N 1
ATOM 1917 C CA . THR A 1 265 ? 9.603 8.670 -23.203 1.00 47.97 265 THR A CA 1
ATOM 1918 C C . THR A 1 265 ? 10.641 7.938 -24.049 1.00 47.97 265 THR A C 1
ATOM 1920 O O . THR A 1 265 ? 11.756 7.669 -23.610 1.00 47.97 265 THR A O 1
ATOM 1923 N N . ASP A 1 266 ? 10.251 7.585 -25.273 1.00 48.19 266 ASP A N 1
ATOM 1924 C CA . ASP A 1 266 ? 11.204 7.226 -26.311 1.00 48.19 266 ASP A CA 1
ATOM 1925 C C . ASP A 1 266 ? 11.876 8.534 -26.744 1.00 48.19 266 ASP A C 1
ATOM 1927 O O . ASP A 1 266 ? 11.247 9.412 -27.335 1.00 48.19 266 ASP A O 1
ATOM 1931 N N . ARG A 1 267 ? 13.128 8.734 -26.322 1.00 46.34 267 ARG A N 1
ATOM 1932 C CA . ARG A 1 267 ? 13.936 9.892 -26.720 1.00 46.34 267 ARG A CA 1
ATOM 1933 C C . ARG A 1 267 ? 14.475 9.660 -28.130 1.00 46.34 267 ARG A C 1
ATOM 1935 O O . ARG A 1 267 ? 15.683 9.566 -28.317 1.00 46.34 267 ARG A O 1
ATOM 1942 N N . ASP A 1 268 ? 13.589 9.660 -29.113 1.00 46.38 268 ASP A N 1
ATOM 1943 C CA . ASP A 1 268 ? 13.929 10.341 -30.356 1.00 46.38 268 ASP A CA 1
ATOM 1944 C C . ASP A 1 268 ? 13.486 11.795 -30.144 1.00 46.38 268 ASP A C 1
ATOM 1946 O O . ASP A 1 268 ? 12.344 12.063 -29.774 1.00 46.38 268 ASP A O 1
ATOM 1950 N N . SER A 1 269 ? 14.434 12.726 -30.203 1.00 39.91 269 SER A N 1
ATOM 1951 C CA . SER A 1 269 ? 14.427 14.044 -29.543 1.00 39.91 269 SER A CA 1
ATOM 1952 C C . SER A 1 269 ? 13.343 15.055 -29.954 1.00 39.91 269 SER A C 1
ATOM 1954 O O . SER A 1 269 ? 13.453 16.222 -29.581 1.00 39.91 269 SER A O 1
ATOM 1956 N N . ASP A 1 270 ? 12.304 14.644 -30.676 1.00 40.47 270 ASP A N 1
ATOM 1957 C CA . ASP A 1 270 ? 11.451 15.550 -31.447 1.00 40.47 270 ASP A CA 1
ATOM 1958 C C . ASP A 1 270 ? 9.941 15.430 -31.157 1.00 40.47 270 ASP A C 1
ATOM 1960 O O . ASP A 1 270 ? 9.162 16.022 -31.902 1.00 40.47 270 ASP A O 1
ATOM 1964 N N . ASN A 1 271 ? 9.486 14.717 -30.112 1.00 37.53 271 ASN A N 1
ATOM 1965 C CA . ASN A 1 271 ? 8.041 14.571 -29.870 1.00 37.53 271 ASN A CA 1
ATOM 1966 C C . ASN A 1 271 ? 7.543 15.135 -28.531 1.00 37.53 271 ASN A C 1
ATOM 1968 O O . ASN A 1 271 ? 7.900 14.685 -27.439 1.00 37.53 271 ASN A O 1
ATOM 1972 N N . ASP A 1 272 ? 6.685 16.141 -28.675 1.00 36.53 272 ASP A N 1
ATOM 1973 C CA . ASP A 1 272 ? 6.017 16.907 -27.638 1.00 36.53 272 ASP A CA 1
ATOM 1974 C C . ASP A 1 272 ? 5.047 16.019 -26.845 1.00 36.53 272 ASP A C 1
ATOM 1976 O O . ASP A 1 272 ? 4.192 15.333 -27.405 1.00 36.53 272 ASP A O 1
ATOM 1980 N N . GLY A 1 273 ? 5.189 16.035 -25.519 1.00 35.84 273 GLY A N 1
ATOM 1981 C CA . GLY A 1 273 ? 4.416 15.203 -24.606 1.00 35.84 273 GLY A CA 1
ATOM 1982 C C . GLY A 1 273 ? 2.906 15.390 -24.750 1.00 35.84 273 GLY A C 1
ATOM 1983 O O . GLY A 1 273 ? 2.371 16.447 -24.418 1.00 35.84 273 GLY A O 1
ATOM 1984 N N . ASN A 1 274 ? 2.217 14.323 -25.154 1.00 31.59 274 ASN A N 1
ATOM 1985 C CA . ASN A 1 274 ? 0.781 14.186 -24.970 1.00 31.59 274 ASN A CA 1
ATOM 1986 C C . ASN A 1 274 ? 0.527 13.044 -23.980 1.00 31.59 274 ASN A C 1
ATOM 1988 O O . ASN A 1 274 ? 0.681 11.869 -24.309 1.00 31.59 274 ASN A O 1
ATOM 1992 N N . GLN A 1 275 ? 0.208 13.403 -22.736 1.00 34.47 275 GLN A N 1
ATOM 1993 C CA . GLN A 1 275 ? -0.267 12.455 -21.734 1.00 34.47 275 GLN A CA 1
ATOM 1994 C C . GLN A 1 275 ? -1.766 12.267 -21.934 1.00 34.47 275 GLN A C 1
ATOM 1996 O O . GLN A 1 275 ? -2.562 13.057 -21.428 1.00 34.47 275 GLN A O 1
ATOM 2001 N N . ASP A 1 276 ? -2.157 11.233 -22.672 1.00 35.22 276 ASP A N 1
ATOM 2002 C CA . ASP A 1 276 ? -3.562 10.851 -22.714 1.00 35.22 276 ASP A CA 1
ATOM 2003 C C . ASP A 1 276 ? -3.931 10.184 -21.384 1.00 35.22 276 ASP A C 1
ATOM 2005 O O . ASP A 1 276 ? -3.218 9.325 -20.867 1.00 35.22 276 ASP A O 1
ATOM 2009 N N . VAL A 1 277 ? -5.030 10.644 -20.790 1.00 37.16 277 VAL A N 1
ATOM 2010 C CA . VAL A 1 277 ? -5.632 10.107 -19.568 1.00 37.16 277 VAL A CA 1
ATOM 2011 C C . VAL A 1 277 ? -6.989 9.556 -19.979 1.00 37.16 277 VAL A C 1
ATOM 2013 O O . VAL A 1 277 ? -7.880 10.326 -20.332 1.00 37.16 277 VAL A O 1
ATOM 2016 N N . SER A 1 278 ? -7.191 8.237 -19.912 1.00 36.25 278 SER A N 1
ATOM 2017 C CA . SER A 1 278 ? -8.544 7.683 -20.004 1.00 36.25 278 SER A CA 1
ATOM 2018 C C . SER A 1 278 ? -9.259 7.928 -18.670 1.00 36.25 278 SER A C 1
ATOM 2020 O O . SER A 1 278 ? -9.236 7.094 -17.761 1.00 36.25 278 SER A O 1
ATOM 2022 N N . GLU A 1 279 ? -9.834 9.116 -18.507 1.00 35.47 279 GLU A N 1
ATOM 2023 C CA . GLU A 1 279 ? -10.661 9.450 -17.351 1.00 35.47 279 GLU A CA 1
ATOM 2024 C C . GLU A 1 279 ? -12.059 8.847 -17.549 1.00 35.47 279 GLU A C 1
ATOM 2026 O O . GLU A 1 279 ? -12.814 9.264 -18.427 1.00 35.47 279 GLU A O 1
ATOM 2031 N N . VAL A 1 280 ? -12.440 7.872 -16.720 1.00 40.06 280 VAL A N 1
ATOM 2032 C CA . VAL A 1 280 ? -13.857 7.509 -16.586 1.00 40.06 280 VAL A CA 1
ATOM 2033 C C . VAL A 1 280 ? -14.506 8.592 -15.723 1.00 40.06 280 VAL A C 1
ATOM 2035 O O . VAL A 1 280 ? -14.418 8.555 -14.496 1.00 40.06 280 VAL A O 1
ATOM 2038 N N . GLN A 1 281 ? -15.092 9.603 -16.371 1.00 31.00 281 GLN A N 1
ATOM 2039 C CA . GLN A 1 281 ? -15.733 10.724 -15.683 1.00 31.00 281 GLN A CA 1
ATOM 2040 C C . GLN A 1 281 ? -17.038 10.336 -14.976 1.00 31.00 281 GLN A C 1
ATOM 2042 O O . GLN A 1 281 ? -17.759 9.409 -15.343 1.00 31.00 281 GLN A O 1
ATOM 2047 N N . ASN A 1 282 ? -17.304 11.102 -13.922 1.00 31.34 282 ASN A N 1
ATOM 2048 C CA . ASN A 1 282 ? -18.316 10.891 -12.901 1.00 31.34 282 ASN A CA 1
ATOM 2049 C C . ASN A 1 282 ? -19.763 11.001 -13.419 1.00 31.34 282 ASN A C 1
ATOM 2051 O O . ASN A 1 282 ? -20.086 11.893 -14.200 1.00 31.34 282 ASN A O 1
ATOM 2055 N N . GLY A 1 283 ? -20.661 10.186 -12.855 1.00 31.09 283 GLY A N 1
ATOM 2056 C CA . GLY A 1 283 ? -22.103 10.448 -12.891 1.00 31.09 283 GLY A CA 1
ATOM 2057 C C . GLY A 1 283 ? -22.941 9.481 -13.722 1.00 31.09 283 GLY A C 1
ATOM 2058 O O . GLY A 1 283 ? -23.545 9.858 -14.717 1.00 31.09 283 GLY A O 1
ATOM 2059 N N . THR A 1 284 ? -23.081 8.243 -13.262 1.00 27.66 284 THR A N 1
ATOM 2060 C CA . THR A 1 284 ? -24.328 7.468 -13.385 1.00 27.66 284 THR A CA 1
ATOM 2061 C C . THR A 1 284 ? -24.234 6.307 -12.412 1.00 27.66 284 THR A C 1
ATOM 2063 O O . THR A 1 284 ? -23.229 5.617 -12.383 1.00 27.66 284 THR A O 1
ATOM 2066 N N . ASN A 1 285 ? -25.257 6.118 -11.581 1.00 38.31 285 ASN A N 1
ATOM 2067 C CA . ASN A 1 285 ? -25.381 4.966 -10.692 1.00 38.31 285 ASN A CA 1
ATOM 2068 C C . ASN A 1 285 ? -25.729 3.729 -11.545 1.00 38.31 285 ASN A C 1
ATOM 2070 O O . ASN A 1 285 ? -26.885 3.626 -11.974 1.00 38.31 285 ASN A O 1
ATOM 2074 N N . PRO A 1 286 ? -24.796 2.802 -11.839 1.00 33.16 286 PRO A N 1
ATOM 2075 C CA . PRO A 1 286 ? -25.130 1.581 -12.543 1.00 33.16 286 PRO A CA 1
ATOM 2076 C C . PRO A 1 286 ? -25.482 0.561 -11.459 1.00 33.16 286 PRO A C 1
ATOM 2078 O O . PRO A 1 286 ? -24.618 -0.115 -10.910 1.00 33.16 286 PRO A O 1
ATOM 2081 N N . PHE A 1 287 ? -26.750 0.535 -11.055 1.00 28.06 287 PHE A N 1
ATOM 2082 C CA . PHE A 1 287 ? -27.210 -0.332 -9.974 1.00 28.06 287 PHE A CA 1
ATOM 2083 C C . PHE A 1 287 ? -26.828 -1.807 -10.195 1.00 28.06 287 PHE A C 1
ATOM 2085 O O . PHE A 1 287 ? -27.241 -2.400 -11.189 1.00 28.06 287 PHE A O 1
ATOM 2092 N 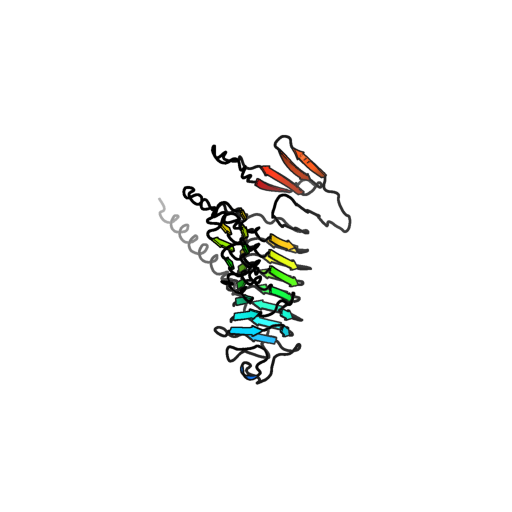N . GLY A 1 288 ? -26.137 -2.366 -9.194 1.00 35.38 288 GLY A N 1
ATOM 2093 C CA . GLY A 1 288 ? -26.265 -3.724 -8.653 1.00 35.38 288 GLY A CA 1
ATOM 2094 C C . GLY A 1 288 ? -26.134 -4.901 -9.616 1.00 35.38 288 GLY A C 1
ATOM 2095 O O . GLY A 1 288 ? -27.152 -5.356 -10.125 1.00 35.38 288 GLY A O 1
ATOM 2096 N N . GLN A 1 289 ? -24.907 -5.423 -9.742 1.00 35.84 289 GLN A N 1
ATOM 2097 C CA . GLN A 1 289 ? -24.501 -6.846 -9.767 1.00 35.84 289 GLN A CA 1
ATOM 2098 C C . GLN A 1 289 ? -23.134 -6.981 -10.444 1.00 35.84 289 GLN A C 1
ATOM 2100 O O . GLN A 1 289 ? -22.929 -6.390 -11.500 1.00 35.84 289 GLN A O 1
ATOM 2105 N N . ASP A 1 290 ? -22.229 -7.720 -9.790 1.00 35.44 290 ASP A N 1
ATOM 2106 C CA . ASP A 1 290 ? -20.871 -8.116 -10.194 1.00 35.44 290 ASP A CA 1
ATOM 2107 C C . ASP A 1 290 ? -20.298 -7.370 -11.410 1.00 35.44 290 ASP A C 1
ATOM 2109 O O . ASP A 1 290 ? -20.291 -7.853 -12.543 1.00 35.44 290 ASP A O 1
ATOM 2113 N N . ILE A 1 291 ? -19.774 -6.170 -11.158 1.00 36.97 291 ILE A N 1
ATOM 2114 C CA . ILE A 1 291 ? -18.929 -5.468 -12.122 1.00 36.97 291 ILE A CA 1
ATOM 2115 C C . ILE A 1 291 ? -17.492 -5.864 -11.796 1.00 36.97 291 ILE A C 1
ATOM 2117 O O . ILE A 1 291 ? -16.928 -5.378 -10.822 1.00 36.97 291 ILE A O 1
ATOM 2121 N N . VAL A 1 292 ? -16.904 -6.749 -12.602 1.00 40.62 292 VAL A N 1
ATOM 2122 C CA . VAL A 1 292 ? -15.447 -6.903 -12.684 1.00 40.62 292 VAL A CA 1
ATOM 2123 C C . VAL A 1 292 ? -14.982 -6.018 -13.828 1.00 40.62 292 VAL A C 1
ATOM 2125 O O . VAL A 1 292 ? -15.327 -6.242 -14.986 1.00 40.62 292 VAL A O 1
ATOM 2128 N N . MET A 1 293 ? -14.192 -5.002 -13.509 1.00 43.00 293 MET A N 1
ATOM 2129 C CA . MET A 1 293 ? -13.549 -4.157 -14.507 1.00 43.00 293 MET A CA 1
ATOM 2130 C C . MET A 1 293 ? -12.042 -4.244 -14.295 1.00 43.00 293 MET A C 1
ATOM 2132 O O . MET A 1 293 ? -11.588 -3.949 -13.196 1.00 43.00 293 MET A O 1
ATOM 2136 N N . ILE A 1 294 ? -11.299 -4.667 -15.323 1.00 43.84 294 ILE A N 1
ATOM 2137 C CA . ILE A 1 294 ? -9.865 -4.395 -15.489 1.00 43.84 294 ILE A CA 1
ATOM 2138 C C . ILE A 1 294 ? -9.572 -4.205 -16.973 1.00 43.84 294 ILE A C 1
ATOM 2140 O O . ILE A 1 294 ? -9.886 -5.075 -17.782 1.00 43.84 294 ILE A O 1
ATOM 2144 N N . THR A 1 295 ? -8.898 -3.110 -17.306 1.00 43.81 295 THR A N 1
ATOM 2145 C CA . THR A 1 295 ? -8.302 -2.833 -18.616 1.00 43.81 295 THR A CA 1
ATOM 2146 C C . THR A 1 295 ? -6.775 -2.907 -18.542 1.00 43.81 295 THR A C 1
ATOM 2148 O O . THR A 1 295 ? -6.190 -2.235 -17.695 1.00 43.81 295 THR A O 1
ATOM 2151 N N . GLY A 1 296 ? -6.149 -3.635 -19.475 1.00 28.47 296 GLY A N 1
ATOM 2152 C CA . GLY A 1 296 ? -4.706 -3.600 -19.748 1.00 28.47 296 GLY A CA 1
ATOM 2153 C C . GLY A 1 296 ? -4.302 -4.545 -20.893 1.00 28.47 296 GLY A C 1
ATOM 2154 O O . GLY A 1 296 ? -4.624 -5.727 -20.853 1.00 28.47 296 GLY A O 1
ATOM 2155 N N . ASN A 1 297 ? -3.610 -4.021 -21.916 1.00 34.81 297 ASN A N 1
ATOM 2156 C CA . ASN A 1 297 ? -3.044 -4.733 -23.082 1.00 34.81 297 ASN A CA 1
ATOM 2157 C C . ASN A 1 297 ? -3.999 -5.627 -23.908 1.00 34.81 297 ASN A C 1
ATOM 2159 O O . ASN A 1 297 ? -3.751 -6.815 -24.108 1.00 34.81 297 ASN A O 1
ATOM 2163 N N . GLY A 1 298 ? -5.033 -5.031 -24.505 1.00 30.84 298 GLY A N 1
ATOM 2164 C CA . GLY A 1 298 ? -5.599 -5.553 -25.755 1.00 30.84 298 GLY A CA 1
ATOM 2165 C C . GLY A 1 298 ? -7.036 -6.056 -25.697 1.00 30.84 298 GLY A C 1
ATOM 2166 O O . GLY A 1 298 ? -7.788 -5.644 -26.561 1.00 30.84 298 GLY A O 1
ATOM 2167 N N . TYR A 1 299 ? -7.464 -6.864 -24.720 1.00 29.34 299 TYR A N 1
ATOM 2168 C CA . TYR A 1 299 ? -8.881 -7.256 -24.550 1.00 29.34 299 TYR A CA 1
ATOM 2169 C C . TYR A 1 299 ? -9.149 -7.806 -23.140 1.00 29.34 299 TYR A C 1
ATOM 2171 O O . TYR A 1 299 ? -8.385 -8.652 -22.679 1.00 29.34 299 TYR A O 1
ATOM 2179 N N . SER A 1 300 ? -10.262 -7.408 -22.503 1.00 33.44 300 SER A N 1
ATOM 2180 C CA . SER A 1 300 ? -11.260 -8.293 -21.853 1.00 33.44 300 SER A CA 1
ATOM 2181 C C . SER A 1 300 ? -12.343 -7.495 -21.111 1.00 33.44 300 SER A C 1
ATOM 2183 O O . SER A 1 300 ? -12.054 -6.578 -20.351 1.00 33.44 300 SER A O 1
ATOM 2185 N N . MET A 1 301 ? -13.596 -7.910 -21.312 1.00 36.34 301 MET A N 1
ATOM 2186 C CA . MET A 1 301 ? -14.797 -7.516 -20.573 1.00 36.34 301 MET A CA 1
ATOM 2187 C C . MET A 1 301 ? -15.410 -8.810 -20.028 1.00 36.34 301 MET A C 1
ATOM 2189 O O . MET A 1 301 ? -15.723 -9.700 -20.817 1.00 36.34 301 MET A O 1
ATOM 2193 N N . VAL A 1 302 ? -15.604 -8.926 -18.713 1.00 38.31 302 VAL A N 1
ATOM 2194 C CA . VAL A 1 302 ? -16.470 -9.966 -18.142 1.00 38.31 302 VAL A CA 1
ATOM 2195 C C . VAL A 1 302 ? -17.587 -9.268 -17.397 1.00 38.31 302 VAL A C 1
ATOM 2197 O O . VAL A 1 302 ? -17.397 -8.699 -16.329 1.00 38.31 302 VAL A O 1
ATOM 2200 N N . VAL A 1 303 ? -18.762 -9.312 -18.008 1.00 42.53 303 VAL A N 1
ATOM 2201 C CA . VAL A 1 303 ? -20.010 -8.909 -17.380 1.00 42.53 303 VAL A CA 1
ATOM 2202 C C . VAL A 1 303 ? -20.779 -10.189 -17.153 1.00 42.53 303 VAL A C 1
ATOM 2204 O O . VAL A 1 303 ? -21.354 -10.751 -18.083 1.00 42.53 303 VAL A O 1
ATOM 2207 N N . THR A 1 304 ? -20.742 -10.677 -15.919 1.00 37.41 304 THR A N 1
ATOM 2208 C CA . THR A 1 304 ? -21.656 -11.714 -15.451 1.00 37.41 304 THR A CA 1
ATOM 2209 C C . THR A 1 304 ? -22.724 -11.026 -14.617 1.00 37.41 304 THR A C 1
ATOM 2211 O O . THR A 1 304 ? -22.500 -10.759 -13.440 1.00 37.41 304 THR A O 1
ATOM 2214 N N . PRO A 1 305 ? -23.892 -10.714 -15.191 1.00 38.72 305 PRO A N 1
ATOM 2215 C CA . PRO A 1 305 ? -25.025 -10.310 -14.386 1.00 38.72 305 PRO A CA 1
ATOM 2216 C C . PRO A 1 305 ? -25.480 -11.546 -13.612 1.00 38.72 305 PRO A C 1
ATOM 2218 O O . PRO A 1 305 ? -26.164 -12.415 -14.154 1.00 38.72 305 PRO A O 1
ATOM 2221 N N . TYR A 1 306 ? -25.061 -11.654 -12.351 1.00 39.06 306 TYR A N 1
ATOM 2222 C CA . TYR A 1 306 ? -25.524 -12.708 -11.457 1.00 39.06 306 TYR A CA 1
ATOM 2223 C C . TYR A 1 306 ? -26.921 -12.345 -10.938 1.00 39.06 306 TYR A C 1
ATOM 2225 O O . TYR A 1 306 ? -27.117 -11.924 -9.798 1.00 39.06 306 TYR A O 1
ATOM 2233 N N . LEU A 1 307 ? -27.923 -12.486 -11.807 1.00 42.28 307 LEU A N 1
ATOM 2234 C CA . LEU A 1 307 ? -29.325 -12.448 -11.410 1.00 42.28 307 LEU A CA 1
ATOM 2235 C C . LEU A 1 307 ? -29.744 -13.865 -11.029 1.00 42.28 307 LEU A C 1
ATOM 2237 O O . LEU A 1 307 ? -29.879 -14.738 -11.880 1.00 42.28 307 LEU A O 1
ATOM 2241 N N . SER A 1 308 ? -30.031 -14.083 -9.748 1.00 46.28 308 SER A N 1
ATOM 2242 C CA . SER A 1 308 ? -30.867 -15.194 -9.257 1.00 46.28 308 SER A CA 1
ATOM 2243 C C . SER A 1 308 ? -30.309 -16.630 -9.285 1.00 46.28 308 SER A C 1
ATOM 2245 O O . SER A 1 308 ? -31.079 -17.566 -9.093 1.00 46.28 308 SER A O 1
ATOM 2247 N N . GLY A 1 309 ? -28.997 -16.841 -9.437 1.00 39.59 309 GLY A N 1
ATOM 2248 C CA . GLY A 1 309 ? -28.421 -18.198 -9.399 1.00 39.59 309 GLY A CA 1
ATOM 2249 C C . GLY A 1 309 ? -28.570 -18.990 -10.704 1.00 39.59 309 GLY A C 1
ATOM 2250 O O . GLY A 1 309 ? -28.383 -20.204 -10.710 1.00 39.59 309 GLY A O 1
ATOM 2251 N N . HIS A 1 310 ? -28.866 -18.304 -11.811 1.00 43.06 310 HIS A N 1
ATOM 2252 C CA . HIS A 1 310 ? -28.789 -18.853 -13.160 1.00 43.06 310 HIS A CA 1
ATOM 2253 C C . HIS A 1 310 ? -27.807 -18.027 -13.994 1.00 43.06 310 HIS A C 1
ATOM 2255 O O . HIS A 1 310 ? -27.936 -16.808 -14.091 1.00 43.06 310 HIS A O 1
ATOM 2261 N N . GLU A 1 311 ? -26.824 -18.691 -14.603 1.00 42.41 311 GLU A N 1
ATOM 2262 C CA . GLU A 1 311 ? -25.959 -18.076 -15.609 1.00 42.41 311 GLU A CA 1
ATOM 2263 C C . GLU A 1 311 ? -26.812 -17.701 -16.827 1.00 42.41 311 GLU A C 1
ATOM 2265 O O . GLU A 1 311 ? -27.386 -18.571 -17.485 1.00 42.41 311 GLU A O 1
ATOM 2270 N N . VAL A 1 312 ? -26.921 -16.404 -17.125 1.00 48.12 312 VAL A N 1
ATOM 2271 C CA . VAL A 1 312 ? -27.555 -15.939 -18.362 1.00 48.12 312 VAL A CA 1
ATOM 2272 C C . VAL A 1 312 ? -26.449 -15.681 -19.385 1.00 48.12 312 VAL A C 1
ATOM 2274 O O . VAL A 1 312 ? -25.619 -14.798 -19.158 1.00 48.12 312 VAL A O 1
ATOM 2277 N N . PRO A 1 313 ? -26.400 -16.421 -20.506 1.00 48.28 313 PRO A N 1
ATOM 2278 C CA . PRO A 1 313 ? -25.392 -16.195 -21.530 1.00 48.28 313 PRO A CA 1
ATOM 2279 C C . PRO A 1 313 ? -25.553 -14.793 -22.131 1.00 48.28 313 PRO A C 1
ATOM 2281 O O . PRO A 1 313 ? -26.620 -14.436 -22.630 1.00 48.28 313 PRO A O 1
ATOM 2284 N N . MET A 1 314 ? -24.482 -13.998 -22.098 1.00 56.09 314 MET A N 1
ATOM 2285 C CA . MET A 1 314 ? -24.415 -12.724 -22.811 1.00 56.09 314 MET A CA 1
ATOM 2286 C C . MET A 1 314 ? -24.076 -12.987 -24.277 1.00 56.09 314 MET A C 1
ATOM 2288 O O . MET A 1 314 ? -23.089 -13.659 -24.585 1.00 56.09 314 MET A O 1
ATOM 2292 N N . LYS A 1 315 ? -24.869 -12.431 -25.196 1.00 59.94 315 LYS A N 1
ATOM 2293 C CA . LYS A 1 315 ? -24.534 -12.463 -26.618 1.00 59.94 315 LYS A CA 1
ATOM 2294 C C . LYS A 1 315 ? -23.683 -11.242 -26.942 1.00 59.94 315 LYS A C 1
ATOM 2296 O O . LYS A 1 315 ? -24.155 -10.112 -26.842 1.00 59.94 315 LYS A O 1
ATOM 2301 N N . ILE A 1 316 ? -22.439 -11.480 -27.347 1.00 55.44 316 ILE A N 1
ATOM 2302 C CA . ILE A 1 316 ? -21.549 -10.439 -27.863 1.00 55.44 316 ILE A CA 1
ATOM 2303 C C . ILE A 1 316 ? -21.661 -10.444 -29.386 1.00 55.44 316 ILE A C 1
ATOM 2305 O O . ILE A 1 316 ? -21.461 -11.476 -30.025 1.00 55.44 316 ILE A O 1
ATOM 2309 N N . THR A 1 317 ? -22.008 -9.297 -29.964 1.00 67.88 317 THR A N 1
ATOM 2310 C CA . THR A 1 317 ? -22.099 -9.101 -31.414 1.00 67.88 317 THR A CA 1
ATOM 2311 C C . THR A 1 317 ? -21.099 -8.029 -31.825 1.00 67.88 317 THR A C 1
ATOM 2313 O O . THR A 1 317 ? -21.047 -6.973 -31.202 1.00 67.88 317 THR A O 1
ATOM 2316 N N . GLN A 1 318 ? -20.291 -8.305 -32.847 1.00 63.25 318 GLN A N 1
ATOM 2317 C CA . GLN A 1 318 ? -19.462 -7.286 -33.483 1.00 63.25 318 GLN A CA 1
ATOM 2318 C C . GLN A 1 318 ? -20.321 -6.536 -34.506 1.00 63.25 318 GLN A C 1
ATOM 2320 O O . GLN A 1 318 ? -20.924 -7.154 -35.384 1.00 63.25 318 GLN A O 1
ATOM 2325 N N . GLU A 1 319 ? -20.405 -5.221 -34.361 1.00 73.00 319 GLU A N 1
ATOM 2326 C CA . GLU A 1 319 ? -21.152 -4.335 -35.246 1.00 73.00 319 GLU A CA 1
ATOM 2327 C C . GLU A 1 319 ? -20.304 -3.962 -36.474 1.00 73.00 319 GLU A C 1
ATOM 2329 O O . GLU A 1 319 ? -19.079 -4.114 -36.501 1.00 73.00 319 GLU A O 1
ATOM 2334 N N . SER A 1 320 ? -20.953 -3.453 -37.522 1.00 68.00 320 SER A N 1
ATOM 2335 C CA . SER A 1 320 ? -20.292 -3.125 -38.795 1.00 68.00 320 SER A CA 1
ATOM 2336 C C . SER A 1 320 ? -19.271 -1.987 -38.709 1.00 68.00 320 SER A C 1
ATOM 2338 O O . SER A 1 320 ? -18.445 -1.844 -39.605 1.00 68.00 320 SER A O 1
ATOM 2340 N N . ASP A 1 321 ? -19.345 -1.163 -37.664 1.00 62.19 321 ASP A N 1
ATOM 2341 C CA . ASP A 1 321 ? -18.395 -0.081 -37.382 1.00 62.19 321 ASP A CA 1
ATOM 2342 C C . ASP A 1 321 ? -17.180 -0.553 -36.559 1.00 62.19 321 ASP A C 1
ATOM 2344 O O . ASP A 1 321 ? -16.358 0.262 -36.153 1.00 62.19 321 ASP A O 1
ATOM 2348 N N . GLY A 1 322 ? -17.059 -1.863 -36.306 1.00 58.84 322 GLY A N 1
ATOM 2349 C CA . GLY A 1 322 ? -15.992 -2.447 -35.496 1.00 58.84 322 GLY A CA 1
ATOM 2350 C C . GLY A 1 322 ? -16.252 -2.392 -33.990 1.00 58.84 322 GLY A C 1
ATOM 2351 O O . GLY A 1 322 ? -15.470 -2.968 -33.231 1.00 58.84 322 GLY A O 1
ATOM 2352 N N . SER A 1 323 ? -17.347 -1.759 -33.548 1.00 53.38 323 SER A N 1
ATOM 2353 C CA . SER A 1 323 ? -17.764 -1.798 -32.148 1.00 53.38 323 SER A CA 1
ATOM 2354 C C . SER A 1 323 ? -18.237 -3.191 -31.740 1.00 53.38 323 SER A C 1
ATOM 2356 O O . SER A 1 323 ? -18.634 -4.013 -32.566 1.00 53.38 323 SER A O 1
ATOM 2358 N N . TYR A 1 324 ? -18.201 -3.472 -30.440 1.00 58.62 324 TYR A N 1
ATOM 2359 C CA . TYR A 1 324 ? -18.808 -4.678 -29.883 1.00 58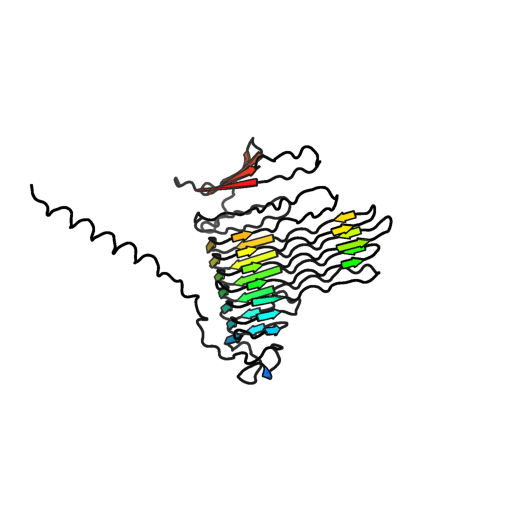.62 324 TYR A CA 1
ATOM 2360 C C . TYR A 1 324 ? -19.993 -4.287 -29.011 1.00 58.62 324 TYR A C 1
ATOM 2362 O O . TYR A 1 324 ? -19.886 -3.390 -28.167 1.00 58.62 324 TYR A O 1
ATOM 2370 N N . LYS A 1 325 ? -21.106 -4.992 -29.209 1.00 59.53 325 LYS A N 1
ATOM 2371 C CA . LYS A 1 325 ? -22.318 -4.884 -28.410 1.00 59.53 325 LYS A CA 1
ATOM 2372 C C . LYS A 1 325 ? -22.529 -6.163 -27.607 1.00 59.53 325 LYS A C 1
ATOM 2374 O O . LYS A 1 325 ? -22.768 -7.227 -28.178 1.00 59.53 325 LYS A O 1
ATOM 2379 N N . GLY A 1 326 ? -22.436 -6.058 -26.286 1.00 65.31 326 GLY A N 1
ATOM 2380 C CA . GLY A 1 326 ? -22.854 -7.115 -25.364 1.00 65.31 326 GLY A CA 1
ATOM 2381 C C . GLY A 1 326 ? -24.276 -6.848 -24.889 1.00 65.31 326 GLY A C 1
ATOM 2382 O O . GLY A 1 326 ? -24.538 -5.759 -24.381 1.00 65.31 326 GLY A O 1
ATOM 2383 N N . ASP A 1 327 ? -25.179 -7.812 -25.066 1.00 61.66 327 ASP A N 1
ATOM 2384 C CA . ASP A 1 327 ? -26.558 -7.724 -24.579 1.00 61.66 327 ASP A CA 1
ATOM 2385 C C . ASP A 1 327 ? -26.984 -9.053 -23.938 1.00 61.66 327 ASP A C 1
ATOM 2387 O O . ASP A 1 327 ? -26.723 -10.140 -24.466 1.00 61.66 327 ASP A O 1
ATOM 2391 N N . ASN A 1 328 ? -27.622 -8.965 -22.775 1.00 62.56 328 ASN A N 1
ATOM 2392 C CA . ASN A 1 328 ? -28.232 -10.091 -22.066 1.00 62.56 328 ASN A CA 1
ATOM 2393 C C . ASN A 1 328 ? -29.754 -9.910 -21.866 1.00 62.56 328 ASN A C 1
ATOM 2395 O O . ASN A 1 328 ? -30.358 -10.622 -21.067 1.00 62.56 328 ASN A O 1
ATOM 2399 N N . GLY A 1 329 ? -30.359 -8.928 -22.539 1.00 57.00 329 GLY A N 1
ATOM 2400 C CA . GLY A 1 329 ? -31.757 -8.518 -22.403 1.00 57.00 329 GLY A CA 1
ATOM 2401 C C . GLY A 1 329 ? -32.005 -7.431 -21.350 1.00 57.00 329 GLY A C 1
ATOM 2402 O O . GLY A 1 329 ? -33.103 -6.883 -21.308 1.00 57.00 329 GLY A O 1
ATOM 2403 N N . ILE A 1 330 ? -31.017 -7.097 -20.510 1.00 47.62 330 ILE A N 1
ATOM 2404 C CA . ILE A 1 330 ? -31.161 -6.137 -19.398 1.00 47.62 330 ILE A CA 1
ATOM 2405 C C . ILE A 1 330 ? -30.138 -5.003 -19.516 1.00 47.62 330 ILE A C 1
ATOM 2407 O O . ILE A 1 330 ? -30.473 -3.835 -19.302 1.00 47.62 330 ILE A O 1
ATOM 2411 N N . VAL A 1 331 ? -28.897 -5.326 -19.874 1.00 47.72 331 VAL A N 1
ATOM 2412 C CA . VAL A 1 331 ? -27.787 -4.375 -19.987 1.00 47.72 331 VAL A CA 1
ATOM 2413 C C . VAL A 1 331 ? -27.211 -4.442 -21.397 1.00 47.72 331 VAL A C 1
ATOM 2415 O O . VAL A 1 331 ? -26.854 -5.520 -21.862 1.00 47.72 331 VAL A O 1
ATOM 2418 N N . SER A 1 332 ? -27.083 -3.281 -22.045 1.00 49.44 332 SER A N 1
ATOM 2419 C CA . SER A 1 332 ? -26.402 -3.121 -23.330 1.00 49.44 332 SER A CA 1
ATOM 2420 C C . SER A 1 332 ? -25.112 -2.330 -23.132 1.00 49.44 332 SER A C 1
ATOM 2422 O O . SER A 1 332 ? -25.137 -1.188 -22.661 1.00 49.44 332 SER A O 1
ATOM 2424 N N . ILE A 1 333 ? -23.987 -2.908 -23.547 1.00 54.78 333 ILE A N 1
ATOM 2425 C CA . ILE A 1 333 ? -22.673 -2.252 -23.534 1.00 54.78 333 ILE A CA 1
ATOM 2426 C C . ILE A 1 333 ? -22.230 -2.055 -24.971 1.00 54.78 333 ILE A C 1
ATOM 2428 O O . ILE A 1 333 ? -22.201 -3.023 -25.725 1.00 54.78 333 ILE A O 1
ATOM 2432 N N . VAL A 1 334 ? -21.895 -0.819 -25.338 1.00 52.19 334 VAL A N 1
ATOM 2433 C CA . VAL A 1 334 ? -21.375 -0.468 -26.664 1.00 52.19 334 VAL A CA 1
ATOM 2434 C C . VAL A 1 334 ? -19.959 0.073 -26.504 1.00 52.19 334 VAL A C 1
ATOM 2436 O O . VAL A 1 334 ? -19.752 1.086 -25.830 1.00 52.19 334 VAL A O 1
ATOM 2439 N N . MET A 1 335 ? -18.991 -0.604 -27.123 1.00 48.47 335 MET A N 1
ATOM 2440 C CA . MET A 1 335 ? -17.592 -0.166 -27.179 1.00 48.47 335 MET A CA 1
ATOM 2441 C C . MET A 1 335 ? -17.318 0.478 -28.529 1.00 48.47 335 MET A C 1
ATOM 2443 O O . MET A 1 335 ? -17.142 -0.238 -29.509 1.00 48.47 335 MET A O 1
ATOM 2447 N N . LYS A 1 336 ? -17.285 1.809 -28.606 1.00 47.97 336 LYS A N 1
ATOM 2448 C CA . LYS A 1 336 ? -16.959 2.498 -29.857 1.00 47.97 336 LYS A CA 1
ATOM 2449 C C . LYS A 1 336 ? -15.468 2.755 -29.934 1.00 47.97 336 LYS A C 1
ATOM 2451 O O . LYS A 1 336 ? -14.887 3.289 -28.994 1.00 47.97 336 LYS A O 1
ATOM 2456 N N . GLN A 1 337 ? -14.867 2.419 -31.066 1.00 44.25 337 GLN A N 1
ATOM 2457 C CA . GLN A 1 337 ? -13.552 2.937 -31.406 1.00 44.25 337 GLN A CA 1
ATOM 2458 C C . GLN A 1 337 ? -13.684 4.460 -31.539 1.00 44.25 337 GLN A C 1
ATOM 2460 O O . GLN A 1 337 ? -14.539 4.953 -32.275 1.00 44.25 337 GLN A O 1
ATOM 2465 N N . SER A 1 338 ? -12.918 5.200 -30.744 1.00 46.00 338 SER A N 1
ATOM 2466 C CA . SER A 1 338 ? -12.779 6.643 -30.906 1.00 46.00 338 SER A CA 1
ATOM 2467 C C . SER A 1 338 ? -12.050 6.887 -32.226 1.00 46.00 338 SER A C 1
ATOM 2469 O O . SER A 1 338 ? -11.134 6.135 -32.571 1.00 46.00 338 SER A O 1
ATOM 2471 N N . ASP A 1 339 ? -12.491 7.889 -32.992 1.00 45.75 339 ASP A N 1
ATOM 2472 C CA . ASP A 1 339 ? -11.856 8.249 -34.258 1.00 45.75 339 ASP A CA 1
ATOM 2473 C C . ASP A 1 339 ? -10.375 8.549 -34.001 1.00 45.75 339 ASP A C 1
ATOM 2475 O O . ASP A 1 339 ? -10.011 9.595 -33.466 1.00 45.75 339 ASP A O 1
ATOM 2479 N N . SER A 1 340 ? -9.511 7.606 -34.379 1.00 45.12 340 SER A N 1
ATOM 2480 C CA . SER A 1 340 ? -8.067 7.748 -34.242 1.00 45.12 340 SER A CA 1
ATOM 2481 C C . SER A 1 340 ? -7.619 8.984 -35.020 1.00 45.12 340 SER A C 1
ATOM 2483 O O . SER A 1 340 ? -7.808 9.051 -36.243 1.00 45.12 340 SER A O 1
ATOM 2485 N N . SER A 1 341 ? -6.978 9.942 -34.355 1.00 42.25 341 SER A N 1
ATOM 2486 C CA . SER A 1 341 ? -6.217 10.962 -35.062 1.00 42.25 341 SER A CA 1
ATOM 2487 C C . SER A 1 341 ? -5.009 10.264 -35.701 1.00 42.25 341 SER A C 1
ATOM 2489 O O . SER A 1 341 ? -4.082 9.801 -35.044 1.00 42.25 341 SER A O 1
ATOM 2491 N N . ARG A 1 342 ? -5.036 10.098 -37.027 1.00 39.66 342 ARG A N 1
ATOM 2492 C CA . ARG A 1 342 ? -3.874 9.582 -37.762 1.00 39.66 342 ARG A CA 1
ATOM 2493 C C . ARG A 1 342 ? -2.753 10.623 -37.701 1.00 39.66 342 ARG A C 1
ATOM 2495 O O . ARG A 1 342 ? -2.737 11.541 -38.524 1.00 39.66 342 ARG A O 1
ATOM 2502 N N . SER A 1 343 ? -1.793 10.456 -36.789 1.00 42.53 343 SER A N 1
ATOM 2503 C CA . SER A 1 343 ? -0.458 11.034 -36.974 1.00 42.53 343 SER A CA 1
ATOM 2504 C C . SER A 1 343 ? 0.111 10.456 -38.269 1.00 42.53 343 SER A C 1
ATOM 2506 O O . SER A 1 343 ? 0.210 9.246 -38.449 1.00 42.53 343 SER A O 1
ATOM 2508 N N . ARG A 1 344 ? 0.414 11.319 -39.240 1.00 43.81 344 ARG A N 1
ATOM 2509 C CA . ARG A 1 344 ? 0.802 10.915 -40.603 1.00 43.81 344 ARG A CA 1
ATOM 2510 C C . ARG A 1 344 ? 2.230 10.360 -40.701 1.00 43.81 344 ARG A C 1
ATOM 2512 O O . ARG A 1 344 ? 2.661 10.082 -41.819 1.00 43.81 344 ARG A O 1
ATOM 2519 N N . ARG A 1 345 ? 2.974 10.266 -39.593 1.00 45.75 345 ARG A N 1
ATOM 2520 C CA . ARG A 1 345 ? 4.400 9.895 -39.604 1.00 45.75 345 ARG A CA 1
ATOM 2521 C C . ARG A 1 345 ? 4.775 8.702 -38.735 1.00 45.75 345 ARG A C 1
ATOM 2523 O O . ARG A 1 345 ? 5.841 8.146 -38.969 1.00 45.75 345 ARG A O 1
ATOM 2530 N N . ASP A 1 346 ? 3.887 8.240 -37.865 1.00 43.44 346 ASP A N 1
ATOM 2531 C CA . ASP A 1 346 ? 4.179 7.109 -36.993 1.00 43.44 346 ASP A CA 1
ATOM 2532 C C . ASP A 1 346 ? 3.446 5.875 -37.519 1.00 43.44 346 ASP A C 1
ATOM 2534 O O . ASP A 1 346 ? 2.221 5.847 -37.616 1.00 43.44 346 ASP A O 1
ATOM 2538 N N . ASN A 1 347 ? 4.187 4.817 -37.852 1.00 44.97 347 ASN A N 1
ATOM 2539 C CA . ASN A 1 347 ? 3.618 3.507 -38.201 1.00 44.97 347 ASN A CA 1
ATOM 2540 C C . ASN A 1 347 ? 2.953 2.800 -36.991 1.00 44.97 347 ASN A C 1
ATOM 2542 O O . ASN A 1 347 ? 2.708 1.595 -37.038 1.00 44.97 347 ASN A O 1
ATOM 2546 N N . GLY A 1 348 ? 2.663 3.526 -35.908 1.00 40.47 348 GLY A N 1
ATOM 2547 C CA . GLY A 1 348 ? 1.951 3.052 -34.728 1.00 40.47 348 GLY A CA 1
ATOM 2548 C C . GLY A 1 348 ? 0.524 3.592 -34.704 1.00 40.47 348 GLY A C 1
ATOM 2549 O O . GLY A 1 348 ? 0.304 4.797 -34.625 1.00 40.47 348 GLY A O 1
ATOM 2550 N N . ILE A 1 349 ? -0.460 2.697 -34.763 1.00 39.97 349 ILE A N 1
ATOM 2551 C CA . ILE A 1 349 ? -1.870 3.039 -34.558 1.00 39.97 349 ILE A CA 1
ATOM 2552 C C . ILE A 1 349 ? -2.106 3.099 -33.044 1.00 39.97 349 ILE A C 1
ATOM 2554 O O . ILE A 1 349 ? -2.192 2.053 -32.402 1.00 39.97 349 ILE A O 1
ATOM 2558 N N . SER A 1 350 ? -2.219 4.301 -32.470 1.00 39.34 350 SER A N 1
ATOM 2559 C CA . SER A 1 350 ? -2.876 4.451 -31.167 1.00 39.34 350 SER A CA 1
ATOM 2560 C C . SER A 1 350 ? -4.385 4.381 -31.387 1.00 39.34 350 SER A C 1
ATOM 2562 O O . SER A 1 350 ? -4.918 5.023 -32.295 1.00 39.34 350 SER A O 1
ATOM 2564 N N . THR A 1 351 ? -5.064 3.533 -30.616 1.00 40.94 351 THR A N 1
ATOM 2565 C CA . THR A 1 351 ? -6.503 3.295 -30.760 1.00 40.94 351 THR A CA 1
ATOM 2566 C C . THR A 1 351 ? -7.185 3.613 -29.445 1.00 40.94 351 THR A C 1
ATOM 2568 O O . THR A 1 351 ? -7.058 2.853 -28.487 1.00 40.94 351 THR A O 1
ATOM 2571 N N . ASP A 1 352 ? -7.920 4.717 -29.414 1.00 43.91 352 ASP A N 1
ATOM 2572 C CA . ASP A 1 352 ? -8.752 5.073 -28.273 1.00 43.91 352 ASP A CA 1
ATOM 2573 C C . ASP A 1 352 ? -10.119 4.392 -28.391 1.00 43.91 352 ASP A C 1
ATOM 2575 O O . ASP A 1 352 ? -10.624 4.154 -29.492 1.00 43.91 352 ASP A O 1
ATOM 2579 N N . TYR A 1 353 ? -10.758 4.106 -27.258 1.00 42.34 353 TYR A N 1
ATOM 2580 C CA . TYR A 1 353 ? -12.112 3.553 -27.219 1.00 42.34 353 TYR A CA 1
ATOM 2581 C C . TYR A 1 353 ? -12.978 4.340 -26.234 1.00 42.34 353 TYR A C 1
ATOM 2583 O O . TYR A 1 353 ? -12.575 4.603 -25.103 1.00 42.34 353 TYR A O 1
ATOM 2591 N N . ALA A 1 354 ? -14.188 4.694 -26.665 1.00 42.06 354 ALA A N 1
ATOM 2592 C CA . ALA A 1 354 ? -15.225 5.289 -25.836 1.00 42.06 354 ALA A CA 1
ATOM 2593 C C . ALA A 1 354 ? -16.264 4.224 -25.456 1.00 42.06 354 ALA A C 1
ATOM 2595 O O . ALA A 1 354 ? -16.725 3.446 -26.298 1.00 42.06 354 ALA A O 1
ATOM 2596 N N . PHE A 1 355 ? -16.673 4.209 -24.188 1.00 42.09 355 PHE A N 1
ATOM 2597 C CA . PHE A 1 355 ? -17.628 3.237 -23.658 1.00 42.09 355 PHE A CA 1
ATOM 2598 C C . PHE A 1 355 ? -18.974 3.907 -23.384 1.00 42.09 355 PHE A C 1
ATOM 2600 O O . PHE A 1 355 ? -19.040 4.977 -22.783 1.00 42.09 355 PHE A O 1
ATOM 2607 N N . THR A 1 356 ? -20.073 3.277 -23.803 1.00 43.50 356 THR A N 1
ATOM 2608 C CA . THR A 1 356 ? -21.429 3.675 -23.397 1.00 43.50 356 THR A CA 1
ATOM 2609 C C . THR A 1 356 ? -22.167 2.463 -22.842 1.00 43.50 356 THR A C 1
ATOM 2611 O O . THR A 1 356 ? -22.352 1.464 -23.538 1.00 43.50 356 THR A O 1
ATOM 2614 N N . ILE A 1 357 ? -22.608 2.559 -21.587 1.00 41.22 357 ILE A N 1
ATOM 2615 C CA . ILE A 1 357 ? -23.444 1.550 -20.930 1.00 41.22 357 ILE A CA 1
ATOM 2616 C C . ILE A 1 357 ? -24.867 2.097 -20.870 1.00 41.22 357 ILE A C 1
ATOM 2618 O O . ILE A 1 357 ? -25.095 3.212 -20.404 1.00 41.22 357 ILE A O 1
ATOM 2622 N N . SER A 1 358 ? -25.835 1.319 -21.347 1.00 42.59 358 SER A N 1
ATOM 2623 C CA . SER A 1 358 ? -27.247 1.703 -21.343 1.00 42.59 358 SER A CA 1
ATOM 2624 C C . SER A 1 358 ? -28.113 0.541 -20.860 1.00 42.59 358 SER A C 1
ATOM 2626 O O . SER A 1 358 ? -27.894 -0.612 -21.228 1.00 42.59 358 SER A O 1
ATOM 2628 N N . LYS A 1 359 ? -29.087 0.841 -19.994 1.00 39.81 359 LYS A N 1
ATOM 2629 C CA . LYS A 1 359 ? -30.055 -0.129 -19.468 1.00 39.81 359 LYS A CA 1
ATOM 2630 C C . LYS A 1 359 ? -31.399 0.074 -20.161 1.00 39.81 359 LYS A C 1
ATOM 2632 O O . LYS A 1 359 ? -31.891 1.201 -20.221 1.00 39.81 359 LYS A O 1
ATOM 2637 N N . SER A 1 360 ? -32.004 -1.007 -20.644 1.00 41.69 360 SER A N 1
ATOM 2638 C CA . SER A 1 360 ? -33.389 -0.976 -21.119 1.00 41.69 360 SER A CA 1
ATOM 2639 C C . SER A 1 360 ? -34.329 -0.944 -19.910 1.00 41.69 360 SER A C 1
ATOM 2641 O O . SER A 1 360 ? -34.254 -1.816 -19.048 1.00 41.69 360 SER A O 1
ATOM 2643 N N . LEU A 1 361 ? -35.198 0.069 -19.816 1.00 36.62 361 LEU A N 1
ATOM 2644 C CA . LEU A 1 361 ? -36.251 0.146 -18.785 1.00 36.62 361 LEU A CA 1
ATOM 2645 C C . LEU A 1 361 ? -37.540 -0.586 -19.193 1.00 36.62 361 LEU A C 1
ATOM 2647 O O . LEU A 1 361 ? -38.517 -0.575 -18.449 1.00 36.62 361 LEU A O 1
ATOM 2651 N N . THR A 1 362 ? -37.558 -1.207 -20.369 1.00 39.72 362 THR A N 1
ATOM 2652 C CA . THR A 1 362 ? -38.676 -2.021 -20.847 1.00 39.72 362 THR A CA 1
ATOM 2653 C C . THR A 1 362 ? -38.274 -3.488 -20.780 1.00 39.72 362 THR A C 1
ATOM 2655 O O . THR A 1 362 ? -37.648 -4.002 -21.708 1.00 39.72 362 THR A O 1
ATOM 2658 N N . GLY A 1 363 ? -38.603 -4.103 -19.645 1.00 45.53 363 GLY A N 1
ATOM 2659 C CA . GLY A 1 363 ? -38.373 -5.498 -19.276 1.00 45.53 363 GLY A CA 1
ATOM 2660 C C . GLY A 1 363 ? -38.870 -5.725 -17.861 1.00 45.53 363 GLY A C 1
ATOM 2661 O O . GLY A 1 363 ? -38.050 -5.523 -16.940 1.00 45.53 363 GLY A O 1
#

Foldseek 3Di:
DDPPPPPPVVVPPVVPVPPPPPPPPPLDADPDDWPWEAPAADELCQLVRIPVSHRADQATEYEDDDPHEYEYQADHYQEYHYNHEYEHEHLPQERYEHAAEYEFLYEYEYAAWAADEDQDDDETAEWHAYHYHHQEYAQTANGEYETYAWYAFEYAAEWHTHEWYAYHYEHQEYEANYEYETYAWYWTEYDDDAHHETETHEWYAYAADHAAEYEHQEEYEIYEWYWTHYPHPYYTYTYWWYKYWHWYQWYHYFYWYWGQDHPHPPPPPDDDDDRDTPTPDGDDTPDGGTATDIDTDDDDGDDQRPDPPDGQDWDWDQDPQRWIWTDSPFKTKTKHWDPFPDPPPDPDGDIDIDIDIDTDPPD